Protein AF-A0A2V2YTT6-F1 (afdb_monomer)

Foldseek 3Di:
DPPDDDQDPVLVVLLVVCVVVLVCVLDPLCPQQQQCVVVLVVVCVVVVVVVVVVVVVLCVVPVPDDPLGVLCVPVNDVVSVVVVVVVVVVVVVVVVVSLQSVLVVCCVPPNVPDDSVVSSVVVVVVVVVQPVVPPVSVSVVSSVVSVVVVVVVVVVVVVVVVVVPDDVVSNDSPDPPPPVVSVVSNPCVPPPPDDDDPPPPPPPVPD

Radius of gyration: 21.47 Å; Cα contacts (8 Å, |Δi|>4): 86; chains: 1; bounding box: 51×42×64 Å

Sequence (207 aa):
MQPKQMIHTKQLLSLMILFEFGTAIVVHIGLKSNHATWLSILIAIPGALLLYALYNYLFRQYPELIISAYMRRILGPYLAFPLSLFILAYFIYNAARNLREAGDLLIASAYDETPLFVINATMAIVMIYVLSNGVEVLFRLAQVYIFIILCLGIIGLLAVFFSEEMKFENLLPVNRGNWGAVLNTVYPSILLSRPGKYSHLRRSCLY

Solvent-accessible surface area (backbone atoms only — not comparable to full-atom values): 12201 Å² total; per-residue (Å²): 132,82,77,83,81,82,80,50,70,68,28,54,51,29,35,55,52,47,58,58,49,58,54,55,71,73,50,69,81,44,80,82,38,91,46,46,40,69,59,35,54,61,69,43,4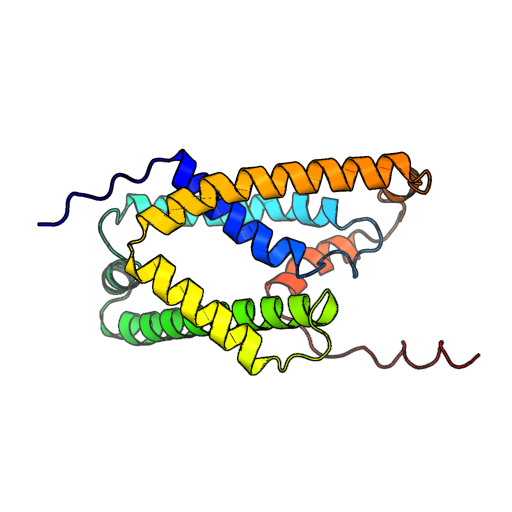4,65,59,53,52,53,52,49,52,52,53,52,51,52,41,72,76,42,76,89,50,55,74,60,54,47,40,30,70,74,59,33,68,82,56,22,51,63,50,39,52,49,52,51,52,51,51,52,51,50,52,54,49,53,47,49,56,52,32,55,51,44,33,78,72,80,36,77,88,60,61,61,66,58,53,38,50,52,52,49,52,53,50,51,52,48,53,73,72,31,70,64,50,54,33,55,47,24,52,52,49,46,54,52,51,52,51,52,52,51,52,52,51,49,52,49,64,73,61,73,75,67,58,68,71,60,71,43,66,83,61,94,80,52,69,67,56,44,58,61,48,58,51,41,77,78,75,49,87,75,83,84,86,78,81,75,73,78,72,74,84,80,118

Structure (mmCIF, N/CA/C/O backbone):
data_AF-A0A2V2YTT6-F1
#
_entry.id   AF-A0A2V2YTT6-F1
#
loop_
_atom_site.group_PDB
_atom_site.id
_atom_site.type_symbol
_atom_site.label_atom_id
_atom_site.label_alt_id
_atom_site.label_comp_id
_atom_site.label_asym_id
_atom_site.label_entity_id
_atom_site.label_seq_id
_atom_site.pdbx_PDB_ins_code
_atom_site.Cartn_x
_atom_site.Cartn_y
_atom_site.Cartn_z
_atom_site.occupancy
_atom_site.B_iso_or_equiv
_atom_site.auth_seq_id
_atom_site.auth_comp_id
_atom_site.auth_asym_id
_atom_site.auth_atom_id
_atom_site.pdbx_PDB_model_num
ATOM 1 N N . MET A 1 1 ? -13.686 -16.404 24.023 1.00 34.91 1 MET A N 1
ATOM 2 C CA . MET A 1 1 ? -12.864 -15.176 23.969 1.00 34.91 1 MET A CA 1
ATOM 3 C C . MET A 1 1 ? -11.646 -15.486 23.125 1.00 34.91 1 MET A C 1
ATOM 5 O O . MET A 1 1 ? -10.887 -16.362 23.515 1.00 34.91 1 MET A O 1
ATOM 9 N N . GLN A 1 2 ? -11.510 -14.880 21.943 1.00 36.72 2 GLN A N 1
ATOM 10 C CA . GLN A 1 2 ? -10.284 -15.053 21.162 1.00 36.72 2 GLN A CA 1
ATOM 11 C C . GLN A 1 2 ? -9.123 -14.356 21.891 1.00 36.72 2 GLN A C 1
ATOM 13 O O . GLN A 1 2 ? -9.345 -13.287 22.467 1.00 36.72 2 GLN A O 1
ATOM 18 N N . PRO A 1 3 ? -7.925 -14.963 21.942 1.00 43.19 3 PRO A N 1
ATOM 19 C CA . PRO A 1 3 ? -6.780 -14.369 22.619 1.00 43.19 3 PRO A CA 1
ATOM 20 C C . PRO A 1 3 ? -6.441 -13.009 21.996 1.00 43.19 3 PRO A C 1
ATOM 22 O O . PRO A 1 3 ? -6.586 -12.807 20.791 1.00 43.19 3 PRO A O 1
ATOM 25 N N . LYS A 1 4 ? -6.004 -12.065 22.838 1.00 49.56 4 LYS A N 1
ATOM 26 C CA . LYS A 1 4 ? -5.519 -10.744 22.422 1.00 49.56 4 LYS A CA 1
ATOM 27 C C . LYS A 1 4 ? -4.393 -10.943 21.404 1.00 49.56 4 LYS A C 1
ATOM 29 O O . LYS A 1 4 ? -3.327 -11.428 21.769 1.00 49.56 4 LYS A O 1
ATOM 34 N N . GLN A 1 5 ? -4.653 -10.605 20.144 1.00 58.19 5 GLN A N 1
ATOM 35 C CA . GLN A 1 5 ? -3.717 -10.805 19.037 1.00 58.19 5 GLN A CA 1
ATOM 36 C C . GLN A 1 5 ? -2.424 -10.027 19.312 1.00 58.19 5 GLN A C 1
ATOM 38 O O . GLN A 1 5 ? -2.430 -8.796 19.392 1.00 58.19 5 GLN A O 1
ATOM 43 N N . MET A 1 6 ? -1.319 -10.744 19.517 1.00 60.53 6 MET A N 1
ATOM 44 C CA . MET A 1 6 ? -0.018 -10.149 19.825 1.00 60.53 6 MET A CA 1
ATOM 45 C C . MET A 1 6 ? 0.729 -9.883 18.520 1.00 60.53 6 MET A C 1
ATOM 47 O O . MET A 1 6 ? 1.448 -10.738 18.013 1.00 60.53 6 MET A O 1
ATOM 51 N N . ILE A 1 7 ? 0.545 -8.690 17.958 1.00 74.25 7 ILE A N 1
ATOM 52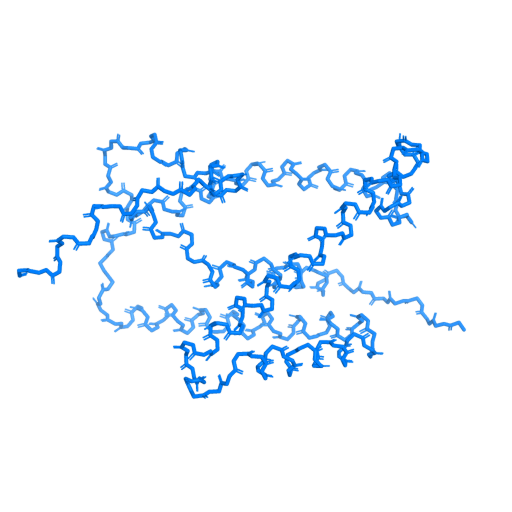 C CA . ILE A 1 7 ? 1.285 -8.255 16.769 1.00 74.25 7 ILE A CA 1
ATOM 53 C C . ILE A 1 7 ? 2.637 -7.703 17.223 1.00 74.25 7 ILE A C 1
ATOM 55 O O . ILE A 1 7 ? 2.703 -6.732 17.978 1.00 74.25 7 ILE A O 1
ATOM 59 N N . HIS A 1 8 ? 3.728 -8.316 16.764 1.00 83.00 8 HIS A N 1
ATOM 60 C CA . HIS A 1 8 ? 5.070 -7.838 17.082 1.00 83.00 8 HIS A CA 1
ATOM 61 C C . HIS A 1 8 ? 5.398 -6.579 16.261 1.00 83.00 8 HIS A C 1
ATOM 63 O O . HIS A 1 8 ? 5.099 -6.514 15.069 1.00 83.00 8 HIS A O 1
ATOM 69 N N . THR A 1 9 ? 6.095 -5.599 16.844 1.00 85.12 9 THR A N 1
ATOM 70 C CA . THR A 1 9 ? 6.435 -4.321 16.179 1.00 85.12 9 THR A CA 1
ATOM 71 C C . THR A 1 9 ? 7.112 -4.513 14.819 1.00 85.12 9 THR A C 1
ATOM 73 O O . THR A 1 9 ? 6.810 -3.809 13.862 1.00 85.12 9 THR A O 1
ATOM 76 N N . LYS A 1 10 ? 7.991 -5.518 14.702 1.00 86.12 10 LYS A N 1
ATOM 77 C CA . LYS A 1 10 ? 8.661 -5.868 13.433 1.00 86.12 10 LYS A CA 1
ATOM 78 C C . LYS A 1 10 ? 7.684 -6.320 12.340 1.00 86.12 10 LYS A C 1
ATOM 80 O O . LYS A 1 10 ? 7.910 -6.015 11.175 1.00 86.12 10 LYS A O 1
ATOM 85 N N . GLN A 1 11 ? 6.617 -7.032 12.700 1.00 88.31 11 GLN A N 1
ATOM 86 C CA . GLN A 1 11 ? 5.606 -7.488 11.743 1.00 88.31 11 GLN A CA 1
ATOM 87 C C . GLN A 1 11 ? 4.758 -6.319 11.249 1.00 88.31 11 GLN A C 1
ATOM 89 O O . GLN A 1 11 ? 4.502 -6.212 10.053 1.00 88.31 11 GLN A O 1
ATOM 94 N N . LEU A 1 12 ? 4.394 -5.408 12.156 1.00 87.44 12 LEU A N 1
ATOM 95 C CA . LEU A 1 12 ? 3.705 -4.172 11.796 1.00 87.44 12 LEU A CA 1
ATOM 96 C C . LEU A 1 12 ? 4.557 -3.319 10.854 1.00 87.44 12 LEU A C 1
ATOM 98 O O . LEU A 1 12 ? 4.081 -2.924 9.795 1.00 87.44 12 LEU A O 1
ATOM 102 N N . LEU A 1 13 ? 5.830 -3.110 11.197 1.00 89.69 13 LEU A N 1
ATOM 103 C CA . LEU A 1 13 ? 6.760 -2.367 10.352 1.00 89.69 13 LEU A CA 1
ATOM 104 C C . LEU A 1 13 ? 6.906 -3.017 8.969 1.00 89.69 13 LEU A C 1
ATOM 106 O O . LEU A 1 13 ? 6.872 -2.319 7.962 1.00 89.69 13 LEU A O 1
ATOM 110 N N . SER A 1 14 ? 7.016 -4.348 8.916 1.00 91.12 14 SER A N 1
ATOM 111 C CA . SER A 1 14 ? 7.131 -5.085 7.651 1.00 91.12 14 SER A CA 1
ATOM 112 C C . SER A 1 14 ? 5.898 -4.887 6.769 1.00 91.12 14 SER A C 1
ATOM 114 O O . SER A 1 14 ? 6.040 -4.644 5.575 1.00 91.12 14 SER A O 1
ATOM 116 N N . LEU A 1 15 ? 4.696 -4.935 7.352 1.00 90.94 15 LEU A N 1
ATOM 117 C CA . LEU A 1 15 ? 3.448 -4.697 6.625 1.00 90.94 15 LEU A CA 1
ATOM 118 C C . LEU A 1 15 ? 3.343 -3.254 6.119 1.00 90.94 15 LEU A C 1
ATOM 120 O O . LEU A 1 15 ? 2.953 -3.050 4.974 1.00 90.94 15 LEU A O 1
ATOM 124 N N . MET A 1 16 ? 3.713 -2.268 6.942 1.00 89.75 16 MET A N 1
ATOM 125 C CA . MET A 1 16 ? 3.704 -0.854 6.544 1.00 89.75 16 MET A CA 1
ATOM 126 C C . MET A 1 16 ? 4.661 -0.602 5.378 1.00 89.75 16 MET A C 1
ATOM 128 O O . MET A 1 16 ? 4.269 0.001 4.386 1.00 89.75 16 MET A O 1
ATOM 132 N N . ILE A 1 17 ? 5.888 -1.123 5.458 1.00 88.62 17 ILE A N 1
ATOM 133 C CA . ILE A 1 17 ? 6.868 -1.013 4.373 1.00 88.62 17 ILE A CA 1
ATOM 134 C C . ILE A 1 17 ? 6.330 -1.687 3.105 1.00 88.62 17 ILE A C 1
ATOM 136 O O . ILE A 1 17 ? 6.338 -1.085 2.036 1.00 88.62 17 ILE A O 1
ATOM 140 N N . LEU A 1 18 ? 5.818 -2.914 3.218 1.00 89.25 18 LEU A N 1
ATOM 141 C CA . LEU A 1 18 ? 5.297 -3.666 2.078 1.00 89.25 18 LEU A CA 1
ATOM 142 C C . LEU A 1 18 ? 4.128 -2.950 1.385 1.00 89.25 18 LEU A C 1
ATOM 144 O O . LEU A 1 18 ? 4.043 -2.962 0.158 1.00 89.25 18 LEU A O 1
ATOM 148 N N . PHE A 1 19 ? 3.256 -2.305 2.162 1.00 87.00 19 PHE A N 1
ATOM 149 C CA . PHE A 1 19 ? 2.151 -1.506 1.641 1.00 87.00 19 PHE A CA 1
ATOM 150 C C . PHE A 1 19 ? 2.645 -0.321 0.796 1.00 87.00 19 PHE A C 1
ATOM 152 O O . PHE A 1 19 ? 2.165 -0.138 -0.320 1.00 87.00 19 PHE A O 1
ATOM 159 N N . GLU A 1 20 ? 3.643 0.425 1.278 1.00 84.75 20 GLU A N 1
ATOM 160 C CA . GLU A 1 20 ? 4.233 1.562 0.550 1.00 84.75 20 GLU A CA 1
ATOM 161 C C . GLU A 1 20 ? 4.945 1.117 -0.741 1.00 84.75 20 GLU A C 1
ATOM 163 O O . GLU A 1 20 ? 4.788 1.726 -1.804 1.00 84.75 20 GLU A O 1
ATOM 168 N N . PHE A 1 21 ? 5.695 0.010 -0.682 1.00 82.06 21 PHE A N 1
ATOM 169 C CA . PHE A 1 21 ? 6.375 -0.542 -1.858 1.00 82.06 21 PHE A CA 1
ATOM 170 C C . PHE A 1 21 ? 5.399 -1.055 -2.924 1.00 82.06 21 PHE A C 1
ATOM 172 O O . PHE A 1 21 ? 5.698 -0.946 -4.114 1.00 82.06 21 PHE A O 1
ATOM 179 N N . GLY A 1 22 ? 4.230 -1.569 -2.521 1.00 73.94 22 GLY A N 1
ATOM 180 C CA . GLY A 1 22 ? 3.236 -2.142 -3.430 1.00 73.94 22 GLY A CA 1
ATOM 181 C C . GLY A 1 22 ? 2.821 -1.187 -4.550 1.00 73.94 22 GLY A C 1
ATOM 182 O O . GLY A 1 22 ? 2.816 -1.573 -5.714 1.00 73.94 22 GLY A O 1
ATOM 183 N N . THR A 1 23 ? 2.546 0.078 -4.234 1.00 68.44 23 THR A N 1
ATOM 184 C CA . THR A 1 23 ? 2.186 1.083 -5.250 1.00 68.44 23 THR A CA 1
ATOM 185 C C . THR A 1 23 ? 3.398 1.745 -5.900 1.00 68.44 23 THR A C 1
ATOM 187 O O . THR A 1 23 ? 3.325 2.140 -7.063 1.00 68.44 23 THR A O 1
ATOM 190 N N . ALA A 1 24 ? 4.521 1.854 -5.180 1.00 72.81 24 ALA A N 1
ATOM 191 C CA . ALA A 1 24 ? 5.733 2.502 -5.684 1.00 72.81 24 ALA A CA 1
ATOM 192 C C . ALA A 1 24 ? 6.400 1.721 -6.828 1.00 72.81 24 ALA A C 1
ATOM 194 O O . ALA A 1 24 ? 6.971 2.329 -7.731 1.00 72.81 24 ALA A O 1
ATOM 195 N N . ILE A 1 25 ? 6.322 0.385 -6.800 1.00 68.25 25 ILE A N 1
ATOM 196 C CA . ILE A 1 25 ? 6.873 -0.479 -7.856 1.00 68.25 25 ILE A CA 1
ATOM 197 C C . ILE A 1 25 ? 5.988 -0.439 -9.109 1.00 68.25 25 ILE A C 1
ATOM 199 O O . ILE A 1 25 ? 6.494 -0.394 -10.229 1.00 68.25 25 ILE A O 1
ATOM 203 N N . VAL A 1 26 ? 4.664 -0.444 -8.928 1.00 64.06 26 VAL A N 1
ATOM 204 C CA . VAL A 1 26 ? 3.701 -0.495 -10.039 1.00 64.06 26 VAL A CA 1
ATOM 205 C C . VAL A 1 26 ? 3.646 0.846 -10.775 1.00 64.06 26 VAL A C 1
ATOM 207 O O . VAL A 1 26 ? 3.707 0.894 -12.005 1.00 64.06 26 VAL A O 1
ATOM 210 N N . VAL A 1 27 ? 3.583 1.958 -10.039 1.00 60.25 27 VAL A N 1
ATOM 211 C CA . VAL A 1 27 ? 3.464 3.299 -10.619 1.00 60.25 27 VAL A CA 1
ATOM 212 C C . VAL A 1 27 ? 4.830 3.976 -10.656 1.00 60.25 27 VAL A C 1
ATOM 214 O O . VAL A 1 27 ? 5.316 4.511 -9.662 1.00 60.25 27 VAL A O 1
ATOM 217 N N . HIS A 1 28 ? 5.430 4.019 -11.846 1.00 58.22 28 HIS A N 1
ATOM 218 C CA . HIS A 1 28 ? 6.708 4.687 -12.083 1.00 58.22 28 HIS A CA 1
ATOM 219 C C . HIS A 1 28 ? 6.557 6.218 -12.005 1.00 58.22 28 HIS A C 1
ATOM 221 O O . HIS A 1 28 ? 6.444 6.917 -13.014 1.00 58.22 28 HIS A O 1
ATOM 227 N N . ILE A 1 29 ? 6.605 6.761 -10.788 1.00 53.66 29 ILE A N 1
ATOM 228 C CA . ILE A 1 29 ? 6.614 8.207 -10.494 1.00 53.66 29 ILE A CA 1
ATOM 229 C C . ILE A 1 29 ? 7.791 8.963 -11.147 1.00 53.66 29 ILE A C 1
ATOM 231 O O . ILE A 1 29 ? 7.751 10.188 -11.252 1.00 53.66 29 ILE A O 1
ATOM 235 N N . GLY A 1 30 ? 8.813 8.251 -11.637 1.00 50.69 30 GLY A N 1
ATOM 236 C CA . GLY A 1 30 ? 10.027 8.833 -12.214 1.00 50.69 30 GLY A CA 1
ATOM 237 C C . GLY A 1 30 ? 9.988 9.200 -13.699 1.00 50.69 30 GLY A C 1
ATOM 238 O O . GLY A 1 30 ? 10.863 9.934 -14.147 1.00 50.69 30 GLY A O 1
ATOM 239 N N . LEU A 1 31 ? 8.976 8.780 -14.469 1.00 50.94 31 LEU A N 1
ATOM 240 C CA . LEU A 1 31 ? 8.955 9.023 -15.924 1.00 50.94 31 LEU A CA 1
ATOM 241 C C . LEU A 1 31 ? 8.867 10.514 -16.308 1.00 50.94 31 LEU A C 1
ATOM 243 O O . LEU A 1 31 ? 9.186 10.883 -17.434 1.00 50.94 31 LEU A O 1
ATOM 247 N N . LYS A 1 32 ? 8.429 11.388 -15.390 1.00 52.94 32 LYS A N 1
ATOM 248 C CA . LYS A 1 32 ? 8.301 12.835 -15.646 1.00 52.94 32 LYS A CA 1
ATOM 249 C C . LYS A 1 32 ? 9.547 13.651 -15.289 1.00 52.94 32 LYS A C 1
ATOM 251 O O . LYS A 1 32 ? 9.705 14.750 -15.812 1.00 52.94 32 LYS A O 1
ATOM 256 N N . SER A 1 33 ? 10.417 13.150 -14.412 1.00 52.12 33 SER A N 1
ATOM 257 C CA . SER A 1 33 ? 11.602 13.866 -13.925 1.00 52.12 33 SER A CA 1
ATOM 258 C C . SER A 1 33 ? 12.845 13.089 -14.342 1.00 52.12 33 SER A C 1
ATOM 260 O O . SER A 1 33 ? 13.367 12.265 -13.594 1.00 52.12 33 SER A O 1
ATOM 262 N N . ASN A 1 34 ? 13.271 13.371 -15.577 1.00 60.19 34 ASN A N 1
ATOM 263 C CA . ASN A 1 34 ? 14.253 12.632 -16.377 1.00 60.19 34 ASN A CA 1
ATOM 264 C C . ASN A 1 34 ? 15.486 12.129 -15.581 1.00 60.19 34 ASN A C 1
ATOM 266 O O . ASN A 1 34 ? 15.947 11.032 -15.849 1.00 60.19 34 ASN A O 1
ATOM 270 N N . HIS A 1 35 ? 15.975 12.860 -14.560 1.00 60.34 35 HIS A N 1
ATOM 271 C CA . HIS A 1 35 ? 17.099 12.416 -13.701 1.00 60.34 35 HIS A CA 1
ATOM 272 C C . HIS A 1 35 ? 17.038 12.864 -12.217 1.00 60.34 35 HIS A C 1
ATOM 274 O O . HIS A 1 35 ? 17.910 12.509 -11.428 1.00 60.34 35 HIS A O 1
ATOM 280 N N . ALA A 1 36 ? 16.028 13.637 -11.786 1.00 64.56 36 ALA A N 1
ATOM 281 C CA . ALA A 1 36 ? 15.980 14.256 -10.443 1.00 64.56 36 ALA A CA 1
ATOM 282 C C . ALA A 1 36 ? 14.853 13.709 -9.540 1.00 64.56 36 ALA A C 1
ATOM 284 O O . ALA A 1 36 ? 14.435 14.346 -8.566 1.00 64.56 36 ALA A O 1
ATOM 285 N N . THR A 1 37 ? 14.324 12.528 -9.866 1.00 69.38 37 THR A N 1
ATOM 286 C CA . THR 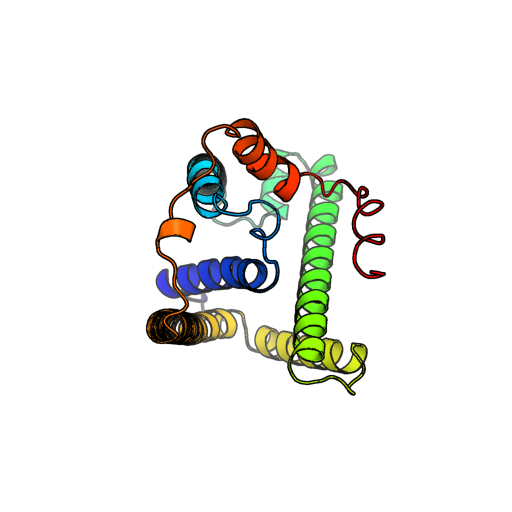A 1 37 ? 13.212 11.910 -9.124 1.00 69.38 37 THR A CA 1
ATOM 287 C C . THR A 1 37 ? 13.599 11.582 -7.680 1.00 69.38 37 THR A C 1
ATOM 289 O O . THR A 1 37 ? 12.853 11.908 -6.760 1.00 69.38 37 THR A O 1
ATOM 292 N N . TRP A 1 38 ? 14.792 11.023 -7.452 1.00 75.06 38 TRP A N 1
ATOM 293 C CA . TRP A 1 38 ? 15.261 10.668 -6.107 1.00 75.06 38 TRP A CA 1
ATOM 294 C C . TRP A 1 38 ? 15.380 11.893 -5.185 1.00 75.06 38 TRP A C 1
ATOM 296 O O . TRP A 1 38 ? 15.010 11.826 -4.016 1.00 75.06 38 TRP A O 1
ATOM 306 N N . LEU A 1 39 ? 15.797 13.045 -5.725 1.00 73.31 39 LEU A N 1
ATOM 307 C CA . LEU A 1 39 ? 15.872 14.296 -4.969 1.00 73.31 39 LEU A CA 1
ATOM 308 C C . LEU A 1 39 ? 14.479 14.810 -4.584 1.00 73.31 39 LEU A C 1
ATOM 310 O O . LEU A 1 39 ? 14.284 15.308 -3.480 1.00 73.31 39 LEU A O 1
ATOM 314 N N . SER A 1 40 ? 13.495 14.637 -5.471 1.00 74.31 40 SER A N 1
ATOM 315 C CA . SER A 1 40 ? 12.097 14.990 -5.190 1.00 74.31 40 SER A CA 1
ATOM 316 C C . SER A 1 40 ? 11.538 14.163 -4.025 1.00 74.31 40 SER A C 1
ATOM 318 O O . SER A 1 40 ? 10.847 14.705 -3.166 1.00 74.31 40 SER A O 1
ATOM 320 N N . ILE A 1 41 ? 11.891 12.872 -3.955 1.00 77.88 41 ILE A N 1
ATOM 321 C CA . ILE A 1 41 ? 11.517 11.984 -2.843 1.00 77.88 41 ILE A CA 1
ATOM 322 C C . ILE A 1 41 ? 12.167 12.458 -1.538 1.00 77.88 41 ILE A C 1
ATOM 324 O O . ILE A 1 41 ? 11.476 12.577 -0.529 1.00 77.88 41 ILE A O 1
ATOM 328 N N . LEU A 1 42 ? 13.461 12.803 -1.554 1.00 82.44 42 LEU A N 1
ATOM 329 C CA . LEU A 1 42 ? 14.151 13.327 -0.368 1.00 82.44 42 LEU A CA 1
ATOM 330 C C . LEU A 1 42 ? 13.523 14.631 0.146 1.00 82.44 42 LEU A C 1
ATOM 332 O O . LEU A 1 42 ? 13.354 14.800 1.352 1.00 82.44 42 LEU A O 1
ATOM 336 N N . ILE A 1 43 ? 13.122 15.530 -0.757 1.00 80.75 43 ILE A N 1
ATOM 337 C CA . ILE A 1 43 ? 12.445 16.790 -0.406 1.00 80.75 43 ILE A CA 1
ATOM 338 C C . ILE A 1 43 ? 11.039 16.543 0.169 1.00 80.75 43 ILE A C 1
ATOM 340 O O . ILE A 1 43 ? 10.548 17.363 0.942 1.00 80.75 43 ILE A O 1
ATOM 344 N N . ALA A 1 44 ? 10.391 15.420 -0.154 1.00 81.50 44 ALA A N 1
ATOM 345 C CA . ALA A 1 44 ? 9.089 15.056 0.404 1.00 81.50 44 ALA A CA 1
ATOM 346 C C . ALA A 1 44 ? 9.171 14.479 1.836 1.00 81.50 44 ALA A C 1
ATOM 348 O O . ALA A 1 44 ? 8.169 14.498 2.557 1.00 81.50 44 ALA A O 1
ATOM 349 N N . ILE A 1 45 ? 10.350 14.018 2.286 1.00 87.56 45 ILE A N 1
ATOM 350 C CA . ILE A 1 45 ? 10.546 13.391 3.610 1.00 87.56 45 ILE A CA 1
ATOM 351 C C . ILE A 1 45 ? 10.085 14.283 4.776 1.00 87.56 45 ILE A C 1
ATOM 353 O O . ILE A 1 45 ? 9.366 13.775 5.638 1.00 87.56 45 ILE A O 1
ATOM 357 N N . PRO A 1 46 ? 10.417 15.589 4.846 1.00 89.38 46 PRO A N 1
ATOM 358 C CA . PRO A 1 46 ? 9.942 16.453 5.927 1.00 89.38 46 PRO A CA 1
ATOM 359 C C . PRO A 1 46 ? 8.413 16.512 6.022 1.00 89.38 46 PRO A C 1
ATOM 361 O O . PRO A 1 46 ? 7.864 16.496 7.122 1.00 89.38 46 PRO A O 1
ATOM 364 N N . GLY A 1 47 ? 7.718 16.526 4.878 1.00 86.12 47 GLY A N 1
ATOM 365 C CA . GLY A 1 47 ? 6.255 16.491 4.833 1.00 86.12 47 GLY A CA 1
ATOM 366 C C . GLY A 1 47 ? 5.693 15.166 5.352 1.00 86.12 47 GLY A C 1
ATOM 367 O O . GLY A 1 47 ? 4.761 15.163 6.156 1.00 86.12 47 GLY A O 1
ATOM 368 N N . ALA A 1 48 ? 6.305 14.043 4.964 1.00 85.44 48 ALA A N 1
ATOM 369 C CA . ALA A 1 48 ? 5.932 12.720 5.461 1.00 85.44 48 ALA A CA 1
ATOM 370 C C . ALA A 1 48 ? 6.171 12.577 6.977 1.00 85.44 48 ALA A C 1
ATOM 372 O O . ALA A 1 48 ? 5.309 12.065 7.690 1.00 85.44 48 ALA A O 1
ATOM 373 N N . LEU A 1 49 ? 7.297 13.088 7.490 1.00 89.50 49 LEU A N 1
ATOM 374 C CA . LEU A 1 49 ? 7.614 13.096 8.923 1.00 89.50 49 LEU A CA 1
ATOM 375 C C . LEU A 1 49 ? 6.626 13.945 9.730 1.00 89.50 49 LEU A C 1
ATOM 377 O O . LEU A 1 49 ? 6.198 13.524 10.805 1.00 89.50 49 LEU A O 1
ATOM 381 N N . LEU A 1 50 ? 6.233 15.111 9.208 1.00 91.31 50 LEU A N 1
ATOM 382 C CA . LEU A 1 50 ? 5.221 15.961 9.834 1.00 91.31 50 LEU A CA 1
ATOM 383 C C . LEU A 1 50 ? 3.872 15.236 9.929 1.00 91.31 50 LEU A C 1
ATOM 385 O O . LEU A 1 50 ? 3.243 15.226 10.988 1.00 91.31 50 LEU A O 1
ATOM 389 N N . LEU A 1 51 ? 3.448 14.590 8.839 1.00 87.06 51 LEU A N 1
ATOM 390 C CA . LEU A 1 51 ? 2.207 13.822 8.800 1.00 87.06 51 LEU A CA 1
ATOM 391 C C . LEU A 1 51 ? 2.253 12.645 9.787 1.00 87.06 51 LEU A C 1
ATOM 393 O O . LEU A 1 51 ? 1.316 12.440 10.558 1.00 87.06 51 LEU A O 1
ATOM 397 N N . TYR A 1 52 ? 3.364 11.906 9.814 1.00 87.94 52 TYR A N 1
ATOM 398 C CA . TYR A 1 52 ? 3.584 10.806 10.751 1.00 87.94 52 TYR A CA 1
ATOM 399 C C . TYR A 1 52 ? 3.522 11.271 12.212 1.00 87.94 52 TYR A C 1
ATOM 401 O O . TYR A 1 52 ? 2.872 10.629 13.038 1.00 87.94 52 TYR A O 1
ATOM 409 N N . ALA A 1 53 ? 4.140 12.410 12.537 1.00 90.12 53 ALA A N 1
ATOM 410 C CA . ALA A 1 53 ? 4.088 12.983 13.878 1.00 90.12 53 ALA A CA 1
ATOM 411 C C . ALA A 1 53 ? 2.649 13.321 14.302 1.00 90.12 53 ALA A C 1
ATOM 413 O O . ALA A 1 53 ? 2.263 13.027 15.435 1.00 90.12 53 ALA A O 1
ATOM 414 N N . LEU A 1 54 ? 1.840 13.869 13.388 1.00 89.12 54 LEU A N 1
ATOM 415 C CA . LEU A 1 54 ? 0.426 14.155 13.634 1.00 89.12 54 LEU A CA 1
ATOM 416 C C . LEU A 1 54 ? -0.381 12.874 13.894 1.00 89.12 54 LEU A C 1
ATOM 418 O O . LEU A 1 54 ? -1.133 12.813 14.868 1.00 89.12 54 LEU A O 1
ATOM 422 N N . TYR A 1 55 ? -0.198 11.839 13.070 1.00 85.25 55 TYR A N 1
ATOM 423 C CA . TYR A 1 55 ? -0.859 10.545 13.271 1.00 85.25 55 TYR A CA 1
ATOM 424 C C . TYR A 1 55 ? -0.469 9.901 14.603 1.00 85.25 55 TYR A C 1
ATOM 426 O O . TYR A 1 55 ? -1.335 9.425 15.337 1.00 85.25 55 TYR A O 1
ATOM 434 N N . ASN A 1 56 ? 0.818 9.932 14.954 1.00 87.62 56 ASN A N 1
ATOM 435 C CA . ASN A 1 56 ? 1.304 9.393 16.220 1.00 87.62 56 ASN A CA 1
ATOM 436 C C . ASN A 1 56 ? 0.749 10.174 17.424 1.00 87.62 56 ASN A C 1
ATOM 438 O O . ASN A 1 56 ? 0.366 9.580 18.431 1.00 87.62 56 ASN A O 1
ATOM 442 N N . TYR A 1 57 ? 0.651 11.502 17.322 1.00 88.56 57 TYR A N 1
ATOM 443 C CA . TYR A 1 57 ? 0.017 12.326 18.350 1.00 88.56 57 TYR A CA 1
ATOM 444 C C . TYR A 1 57 ? -1.449 11.925 18.564 1.00 88.56 57 TYR A C 1
ATOM 446 O O . TYR A 1 57 ? -1.856 11.683 19.700 1.00 88.56 57 TYR A O 1
ATOM 454 N N . LEU A 1 58 ? -2.220 11.772 17.482 1.00 84.38 58 LEU A N 1
ATOM 455 C CA . LEU A 1 58 ? -3.619 11.343 17.549 1.00 84.38 58 LEU A CA 1
ATOM 456 C C . LEU A 1 58 ? -3.771 9.941 18.153 1.00 84.38 58 LEU A C 1
ATOM 458 O O . LEU A 1 58 ? -4.637 9.727 19.001 1.00 84.38 58 LEU A O 1
ATOM 462 N N . PHE A 1 59 ? -2.901 9.006 17.765 1.00 83.38 59 PHE A N 1
ATOM 463 C CA . PHE A 1 59 ? -2.908 7.642 18.287 1.00 83.38 59 PHE A CA 1
ATOM 464 C C . PHE A 1 59 ? -2.650 7.598 19.800 1.00 83.38 59 PHE A C 1
ATOM 466 O O . PHE A 1 59 ? -3.328 6.872 20.521 1.00 83.38 59 PHE A O 1
ATOM 473 N N . ARG A 1 60 ? -1.724 8.419 20.314 1.00 85.75 60 ARG A N 1
ATOM 474 C CA . ARG A 1 60 ? -1.448 8.495 21.761 1.00 85.75 60 ARG A CA 1
ATOM 475 C C . ARG A 1 60 ? -2.603 9.097 22.564 1.00 85.75 60 ARG A C 1
ATOM 477 O O . ARG A 1 60 ? -2.752 8.748 23.730 1.00 85.75 60 ARG A O 1
ATOM 484 N N . GLN A 1 61 ? -3.404 9.977 21.962 1.00 85.38 61 GLN A N 1
ATOM 485 C CA . GLN A 1 61 ? -4.586 10.564 22.606 1.00 85.38 61 GLN A CA 1
ATOM 486 C C . GLN A 1 61 ? -5.777 9.595 22.645 1.00 85.38 61 GLN A C 1
ATOM 488 O O . GLN A 1 61 ? -6.556 9.608 23.598 1.00 85.38 61 GLN A O 1
ATOM 493 N N . TYR A 1 62 ? -5.917 8.735 21.630 1.00 84.81 62 TYR A N 1
ATOM 494 C CA . TYR A 1 62 ? -7.044 7.807 21.494 1.00 84.81 62 TYR A CA 1
ATOM 495 C C . TYR A 1 62 ? -6.590 6.366 21.186 1.00 84.81 62 TYR A C 1
ATOM 497 O O . TYR A 1 62 ? -6.950 5.825 20.141 1.00 84.81 62 TYR A O 1
ATOM 505 N N . PRO A 1 63 ? -5.838 5.711 22.091 1.00 76.88 63 PRO A N 1
ATOM 506 C CA . PRO A 1 63 ? -5.161 4.442 21.801 1.00 76.88 63 PRO A CA 1
ATOM 507 C C . PRO A 1 63 ? -6.104 3.251 21.579 1.00 76.88 63 PRO A C 1
ATOM 509 O O . PRO A 1 63 ? -5.729 2.290 20.914 1.00 76.88 63 PRO A O 1
ATOM 512 N N . GLU A 1 64 ? -7.323 3.297 22.123 1.00 80.56 64 GLU A N 1
ATOM 513 C CA . GLU A 1 64 ? -8.290 2.188 22.048 1.00 80.56 64 GLU A CA 1
ATOM 514 C C . GLU A 1 64 ? -9.439 2.434 21.059 1.00 80.56 64 GLU A C 1
ATOM 516 O O . GLU A 1 64 ? -10.324 1.593 20.904 1.00 80.56 64 GLU A O 1
ATOM 521 N N . LEU A 1 65 ? -9.458 3.589 20.386 1.00 82.12 65 LEU A N 1
ATOM 522 C CA . LEU A 1 65 ? -10.553 3.963 19.495 1.00 82.12 65 LEU A CA 1
ATOM 523 C C . LEU A 1 65 ? -10.154 3.780 18.032 1.00 82.12 65 LEU A C 1
ATOM 525 O O . LEU A 1 65 ? -9.114 4.252 17.581 1.00 82.12 65 LEU A O 1
ATOM 529 N N . ILE A 1 66 ? -11.043 3.154 17.264 1.00 83.62 66 ILE A N 1
ATOM 530 C CA . ILE A 1 66 ? -10.945 3.117 15.801 1.00 83.62 66 ILE A CA 1
ATOM 531 C C . ILE A 1 66 ? -11.135 4.517 15.199 1.00 83.62 66 ILE A C 1
ATOM 533 O O . ILE A 1 66 ? -11.718 5.401 15.832 1.00 83.62 66 ILE A O 1
ATOM 537 N N . ILE A 1 67 ? -10.708 4.694 13.944 1.00 81.00 67 ILE A N 1
ATOM 538 C CA . ILE A 1 67 ? -10.744 5.982 13.228 1.00 81.00 67 ILE A CA 1
ATOM 539 C C . ILE A 1 67 ? -12.117 6.653 13.294 1.00 81.00 67 ILE A C 1
ATOM 541 O O . ILE A 1 67 ? -12.240 7.790 13.744 1.00 81.00 67 ILE A O 1
ATOM 545 N N . SER A 1 68 ? -13.172 5.917 12.954 1.00 82.81 68 SER A N 1
ATOM 546 C CA . SER A 1 68 ? -14.545 6.426 13.016 1.00 82.81 68 SER A CA 1
ATOM 547 C C . SER A 1 68 ? -14.986 6.806 14.436 1.00 82.81 68 SER A C 1
ATOM 549 O O . SER A 1 68 ? -15.744 7.760 14.622 1.00 82.81 68 SER A O 1
ATOM 551 N N . ALA A 1 69 ? -14.494 6.101 15.457 1.00 84.25 69 ALA A N 1
ATOM 552 C CA . ALA A 1 69 ? -14.874 6.318 16.847 1.00 84.25 69 ALA A CA 1
ATOM 553 C C . ALA A 1 69 ? -14.205 7.561 17.446 1.00 84.25 69 ALA A C 1
ATOM 555 O O . ALA A 1 69 ? -14.896 8.372 18.070 1.00 84.25 69 ALA A O 1
ATOM 556 N N . TYR A 1 70 ? -12.901 7.774 17.228 1.00 86.94 70 TYR A N 1
ATOM 557 C CA . TYR A 1 70 ? -12.276 9.016 17.694 1.00 86.94 70 TYR A CA 1
ATOM 558 C C . TYR A 1 70 ? -12.747 10.222 16.871 1.00 86.94 70 TYR A C 1
ATOM 560 O O . TYR A 1 70 ? -12.938 11.296 17.435 1.00 86.94 70 TYR A O 1
ATOM 568 N N . MET A 1 71 ? -13.047 10.061 15.576 1.00 84.56 71 MET A N 1
ATOM 569 C CA . MET A 1 71 ? -13.640 11.139 14.773 1.00 84.56 71 MET A CA 1
ATOM 570 C C . MET A 1 71 ? -14.998 11.573 15.315 1.00 84.56 71 MET A C 1
ATOM 572 O O . MET A 1 71 ? -15.265 12.770 15.414 1.00 84.56 71 MET A O 1
ATOM 576 N N . ARG A 1 72 ? -15.827 10.619 15.754 1.00 87.25 72 ARG A N 1
ATOM 577 C CA . ARG A 1 72 ? -17.091 10.913 16.441 1.00 87.25 72 ARG A CA 1
ATOM 578 C C . ARG A 1 72 ? -16.895 11.658 17.756 1.00 87.25 72 ARG A C 1
ATOM 580 O O . ARG A 1 72 ? -17.732 12.488 18.099 1.00 87.25 72 ARG A O 1
ATOM 587 N N . ARG A 1 73 ? -15.793 11.399 18.463 1.00 85.81 73 ARG A N 1
ATOM 588 C CA . ARG A 1 73 ? -15.441 12.085 19.713 1.00 85.81 73 ARG A CA 1
ATOM 589 C C . ARG A 1 73 ? -14.933 13.513 19.493 1.00 85.81 73 ARG A C 1
ATOM 591 O O . ARG A 1 73 ? -15.235 14.371 20.310 1.00 85.81 73 ARG A O 1
ATOM 598 N N . ILE A 1 74 ? -14.195 13.762 18.411 1.00 87.25 74 ILE A N 1
ATOM 599 C CA . ILE A 1 74 ? -13.613 15.079 18.102 1.00 87.25 74 ILE A CA 1
ATOM 600 C C . ILE A 1 74 ? -14.629 16.001 17.408 1.00 87.25 74 ILE A C 1
ATOM 602 O O . ILE A 1 74 ? -14.743 17.166 17.767 1.00 87.25 74 ILE A O 1
ATOM 606 N N . LEU A 1 75 ? -15.366 15.490 16.416 1.00 86.19 75 LEU A N 1
ATOM 607 C CA . LEU A 1 75 ? -16.227 16.289 15.526 1.00 86.19 75 LEU A CA 1
ATOM 608 C C . LEU A 1 75 ? -17.719 16.226 15.895 1.00 86.19 75 LEU A C 1
ATOM 610 O O . LEU A 1 75 ? -18.538 16.937 15.313 1.00 86.19 75 LEU A O 1
ATOM 614 N N . GLY A 1 76 ? -18.088 15.358 16.840 1.00 88.56 76 GLY A N 1
ATOM 615 C CA . GLY A 1 76 ? -19.477 15.089 17.199 1.00 88.56 76 GLY A CA 1
ATOM 616 C C . GLY A 1 76 ? -20.204 14.170 16.202 1.00 88.56 76 GLY A C 1
ATOM 617 O O . GLY A 1 76 ? -19.710 13.885 15.109 1.00 88.56 76 GLY A O 1
ATOM 618 N N . PRO A 1 77 ? -21.401 13.668 16.557 1.00 85.69 77 PRO A N 1
ATOM 619 C CA . PRO A 1 77 ? -22.108 12.646 15.781 1.00 85.69 77 PRO A CA 1
ATOM 620 C C . PRO A 1 77 ? -22.577 13.124 14.400 1.00 85.69 77 PRO A C 1
ATOM 622 O O . PRO A 1 77 ? -22.558 12.337 13.456 1.00 85.69 77 PRO A O 1
ATOM 625 N N . TYR A 1 78 ? -22.960 14.397 14.273 1.00 89.69 78 TYR A N 1
ATOM 626 C CA . TYR A 1 78 ? -23.536 14.946 13.042 1.00 89.69 78 TYR A CA 1
ATOM 627 C C . TYR A 1 78 ? -22.510 15.089 11.914 1.00 89.69 78 TYR A C 1
ATOM 629 O O . TYR A 1 78 ? -22.809 14.754 10.773 1.00 89.69 78 TYR A O 1
ATOM 637 N N . LEU A 1 79 ? -21.291 15.537 12.232 1.00 89.94 79 LEU A N 1
ATOM 638 C CA . LEU A 1 79 ? -20.211 15.675 11.250 1.00 89.94 79 LEU A CA 1
ATOM 639 C C . LEU A 1 79 ? -19.421 14.375 11.069 1.00 89.94 79 LEU A C 1
ATOM 641 O O . LEU A 1 79 ? -18.958 14.079 9.969 1.00 89.94 79 LEU A O 1
ATOM 645 N N . ALA A 1 80 ? -19.286 13.562 12.118 1.00 88.69 80 ALA A N 1
ATOM 646 C CA . ALA A 1 80 ? -18.506 12.335 12.026 1.00 88.69 80 ALA A CA 1
ATOM 647 C C . ALA A 1 80 ? -19.176 11.241 11.194 1.00 88.69 80 ALA A C 1
ATOM 649 O O . ALA A 1 80 ? -18.461 10.437 10.600 1.00 88.69 80 ALA A O 1
ATOM 650 N N . PHE A 1 81 ? -20.510 11.189 11.130 1.00 88.88 81 PHE A N 1
ATOM 651 C CA . PHE A 1 81 ? -21.213 10.192 10.320 1.00 88.88 81 PHE A CA 1
ATOM 652 C C . PHE A 1 81 ? -20.909 10.315 8.813 1.00 88.88 81 PHE A C 1
ATOM 654 O O . PHE A 1 81 ? -20.354 9.360 8.260 1.00 88.88 81 PHE A O 1
ATOM 661 N N . PRO A 1 82 ? -21.176 11.458 8.141 1.00 92.69 82 PRO A N 1
ATOM 662 C CA . PRO A 1 82 ? -20.879 11.594 6.715 1.00 92.69 82 PRO A CA 1
ATOM 663 C C . PRO A 1 82 ? -19.380 11.464 6.430 1.00 92.69 82 PRO A C 1
ATOM 665 O O . PRO A 1 82 ? -18.993 10.867 5.428 1.00 92.69 82 PRO A O 1
ATOM 668 N N . LEU A 1 83 ? -18.522 11.948 7.332 1.00 91.31 83 LEU A N 1
ATOM 669 C CA . LEU A 1 83 ? -17.076 11.871 7.149 1.00 91.31 83 LEU A CA 1
ATOM 670 C C . LEU A 1 83 ? -16.536 10.439 7.305 1.00 91.31 83 LEU A C 1
ATOM 672 O O . LEU A 1 83 ? -15.673 10.022 6.537 1.00 91.31 83 LEU A O 1
ATOM 676 N N . SER A 1 84 ? -17.076 9.651 8.241 1.00 90.12 84 SER A N 1
ATOM 677 C CA . SER A 1 84 ? -16.729 8.228 8.375 1.00 90.12 84 SER A CA 1
ATOM 678 C C . SER A 1 84 ? -17.175 7.428 7.153 1.00 90.12 84 SER A C 1
ATOM 680 O O . SER A 1 84 ? -16.440 6.556 6.693 1.00 90.12 84 SER A O 1
ATOM 682 N N . LEU A 1 85 ? -18.351 7.745 6.598 1.00 91.31 85 LEU A N 1
ATOM 683 C CA . LEU A 1 85 ? -18.836 7.131 5.363 1.00 91.31 85 LEU A CA 1
ATOM 684 C C . LEU A 1 85 ? -17.931 7.480 4.174 1.00 91.31 85 LEU A C 1
ATOM 686 O O . LEU A 1 85 ? -17.580 6.601 3.390 1.00 91.31 85 LEU A O 1
ATOM 690 N N . PHE A 1 86 ? -17.508 8.741 4.071 1.00 92.69 86 PHE A N 1
ATOM 691 C CA . PHE A 1 86 ? -16.573 9.183 3.040 1.00 92.69 86 PHE A CA 1
ATOM 692 C C . PHE A 1 86 ? -15.225 8.459 3.139 1.00 92.69 86 PHE A C 1
ATOM 694 O O . PHE A 1 86 ? -14.708 7.980 2.133 1.00 92.69 86 PHE A O 1
ATOM 701 N N . ILE A 1 87 ? -14.683 8.306 4.350 1.00 90.75 87 ILE A N 1
ATOM 702 C CA . ILE A 1 87 ? -13.445 7.553 4.588 1.00 90.75 87 ILE A CA 1
ATOM 703 C C . ILE A 1 87 ? -13.608 6.082 4.198 1.00 90.75 87 ILE A C 1
ATOM 705 O O . ILE A 1 87 ? -12.729 5.523 3.545 1.00 90.75 87 ILE A O 1
ATOM 709 N N . LEU A 1 88 ? -14.733 5.455 4.546 1.00 92.00 88 LEU A N 1
ATOM 710 C CA . LEU A 1 88 ? -15.013 4.076 4.149 1.00 92.00 88 LEU A CA 1
ATOM 711 C C . LEU A 1 88 ? -15.047 3.933 2.619 1.00 92.00 88 LEU A C 1
ATOM 713 O O . LEU A 1 88 ? -14.384 3.053 2.071 1.00 92.00 88 LEU A O 1
ATOM 717 N N . ALA A 1 89 ? -15.768 4.820 1.928 1.00 94.31 89 ALA A N 1
ATOM 718 C CA . ALA A 1 89 ? -15.828 4.836 0.468 1.00 94.31 89 ALA A CA 1
ATOM 719 C C . ALA A 1 89 ? -14.443 5.064 -0.159 1.00 94.31 89 ALA A C 1
ATOM 721 O O . ALA A 1 89 ? -14.082 4.389 -1.123 1.00 94.31 89 ALA A O 1
ATOM 722 N N . TYR A 1 90 ? -13.639 5.956 0.424 1.00 92.31 90 TYR A N 1
ATOM 723 C CA . TYR A 1 90 ? -12.261 6.203 0.010 1.00 92.31 90 TYR A CA 1
ATOM 724 C C . TYR A 1 90 ? -11.387 4.946 0.129 1.00 92.31 90 TYR A C 1
ATOM 726 O O . TYR A 1 90 ? -10.652 4.621 -0.804 1.00 92.31 90 TYR A O 1
ATOM 734 N N . PHE A 1 91 ? -11.480 4.194 1.230 1.00 91.00 91 PHE A N 1
ATOM 735 C CA . PHE A 1 91 ? -10.732 2.942 1.384 1.00 91.00 91 PHE A CA 1
ATOM 736 C C . PHE A 1 91 ? -11.179 1.864 0.391 1.00 91.00 91 PHE A C 1
ATOM 738 O O . PHE A 1 91 ? -10.327 1.203 -0.201 1.00 91.00 91 PHE A O 1
ATOM 745 N N . ILE A 1 92 ? -12.487 1.719 0.155 1.00 93.94 92 ILE A N 1
ATOM 746 C CA . ILE A 1 92 ? -13.021 0.771 -0.838 1.00 93.94 92 ILE A CA 1
ATOM 747 C C . ILE A 1 92 ? -12.525 1.126 -2.242 1.00 93.94 92 ILE A C 1
ATOM 749 O O . ILE A 1 92 ? -12.065 0.252 -2.975 1.00 93.94 92 ILE A O 1
ATOM 753 N N . TYR A 1 93 ? -12.569 2.409 -2.605 1.00 94.38 93 TYR A N 1
ATOM 754 C CA . TYR A 1 93 ? -12.071 2.889 -3.890 1.00 94.38 93 TYR A CA 1
ATOM 755 C C . TYR A 1 93 ? -10.578 2.590 -4.074 1.00 94.38 93 TYR A C 1
ATOM 757 O O . TYR A 1 93 ? -10.189 2.053 -5.109 1.00 94.38 93 TYR A O 1
ATOM 765 N N . ASN A 1 94 ? -9.743 2.870 -3.067 1.00 90.94 94 ASN A N 1
ATOM 766 C CA . ASN A 1 94 ? -8.312 2.563 -3.140 1.00 90.94 94 ASN A CA 1
ATOM 767 C C . ASN A 1 94 ? -8.045 1.055 -3.228 1.00 90.94 94 ASN A C 1
ATOM 769 O O . ASN A 1 94 ? -7.191 0.638 -4.003 1.00 90.94 94 ASN A O 1
ATOM 773 N N . ALA A 1 95 ? -8.797 0.224 -2.501 1.00 91.56 95 ALA A N 1
ATOM 774 C CA . ALA A 1 95 ? -8.669 -1.228 -2.598 1.00 91.56 95 ALA A CA 1
ATOM 775 C C . ALA A 1 95 ? -9.027 -1.742 -4.005 1.00 91.56 95 ALA A C 1
ATOM 777 O O . ALA A 1 95 ? -8.277 -2.528 -4.583 1.00 91.56 95 A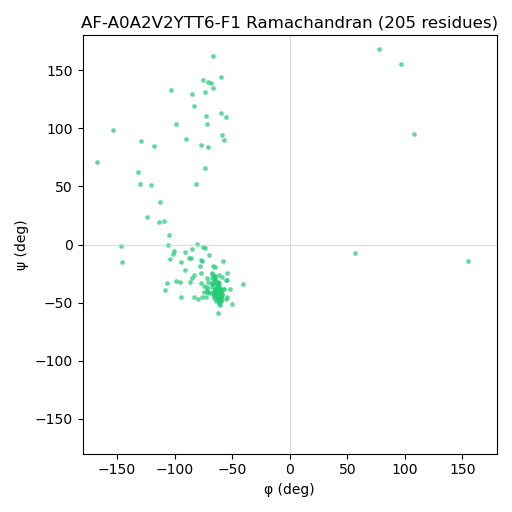LA A O 1
ATOM 778 N N . ALA A 1 96 ? -10.131 -1.259 -4.585 1.00 92.31 96 ALA A N 1
ATOM 779 C CA . ALA A 1 96 ? -10.543 -1.611 -5.944 1.00 92.31 96 ALA A CA 1
ATOM 780 C C . ALA A 1 96 ? -9.530 -1.134 -6.996 1.00 92.31 96 ALA A C 1
ATOM 782 O O . ALA A 1 96 ? -9.210 -1.871 -7.929 1.00 92.31 96 ALA A O 1
ATOM 783 N N . ARG A 1 97 ? -8.988 0.077 -6.824 1.00 90.06 97 ARG A N 1
ATOM 784 C CA . ARG A 1 97 ? -7.930 0.624 -7.677 1.00 90.06 97 ARG A CA 1
ATOM 785 C C . ARG A 1 97 ? -6.663 -0.231 -7.618 1.00 90.06 97 ARG A C 1
ATOM 787 O O . ARG A 1 97 ? -6.163 -0.612 -8.668 1.00 90.06 97 ARG A O 1
ATOM 794 N N . ASN A 1 98 ? -6.190 -0.582 -6.424 1.00 88.88 98 ASN A N 1
ATOM 795 C CA . ASN A 1 98 ? -4.997 -1.415 -6.256 1.00 88.88 98 ASN A CA 1
ATOM 796 C C . ASN A 1 98 ? -5.182 -2.804 -6.884 1.00 88.88 98 ASN A C 1
ATOM 798 O O . ASN A 1 98 ? -4.273 -3.313 -7.533 1.00 88.88 98 ASN A O 1
ATOM 802 N N . LEU A 1 99 ? -6.370 -3.40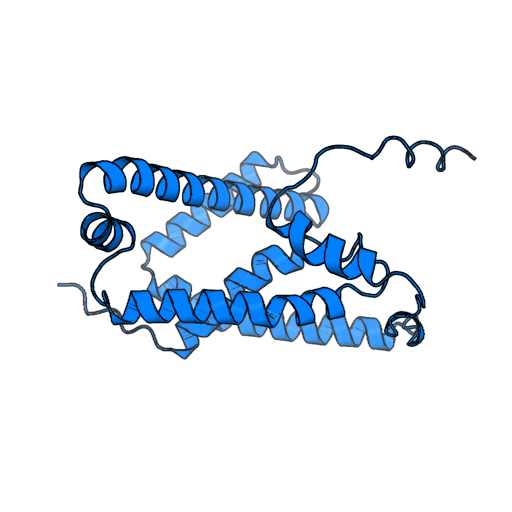4 -6.731 1.00 91.31 99 LEU A N 1
ATOM 803 C CA . LEU A 1 99 ? -6.700 -4.682 -7.364 1.00 91.31 99 LEU A CA 1
ATOM 804 C C . LEU A 1 99 ? -6.639 -4.575 -8.893 1.00 91.31 99 LEU A C 1
ATOM 806 O O . LEU A 1 99 ? -6.058 -5.434 -9.548 1.00 91.31 99 LEU A O 1
ATOM 810 N N . ARG A 1 1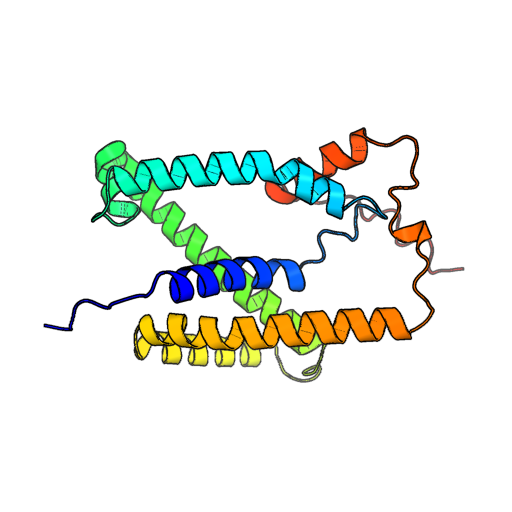00 ? -7.194 -3.494 -9.453 1.00 90.00 100 ARG A N 1
ATOM 811 C CA . ARG A 1 100 ? -7.178 -3.233 -10.894 1.00 90.00 100 ARG A CA 1
ATOM 812 C C . ARG A 1 100 ? -5.762 -3.027 -11.434 1.00 90.00 100 ARG A C 1
ATOM 814 O O . ARG A 1 100 ? -5.417 -3.658 -12.424 1.00 90.00 100 ARG A O 1
ATOM 821 N N . GLU A 1 101 ? -4.962 -2.187 -10.779 1.00 87.94 101 GLU A N 1
ATOM 822 C CA . GLU A 1 101 ? -3.575 -1.905 -11.178 1.00 87.94 101 GLU A CA 1
ATOM 823 C C . GLU A 1 101 ? -2.709 -3.175 -11.138 1.00 87.94 101 GLU A C 1
ATOM 825 O O . GLU A 1 101 ? -1.919 -3.419 -12.048 1.00 87.94 101 GLU A O 1
ATOM 830 N N . ALA A 1 102 ? -2.902 -4.029 -10.128 1.00 87.75 102 ALA A N 1
ATOM 831 C CA . ALA A 1 102 ? -2.218 -5.314 -10.047 1.00 87.75 102 ALA A CA 1
ATOM 832 C C . ALA A 1 102 ? -2.652 -6.288 -11.159 1.00 87.75 102 ALA A C 1
ATOM 834 O O . ALA A 1 102 ? -1.806 -6.964 -11.744 1.00 87.75 102 ALA A O 1
ATOM 835 N N . GLY A 1 103 ? -3.947 -6.344 -11.485 1.00 89.94 103 GLY A N 1
ATOM 836 C CA . GLY A 1 103 ? -4.448 -7.154 -12.596 1.00 89.94 103 GLY A CA 1
ATOM 837 C C . GLY A 1 103 ? -3.905 -6.699 -13.954 1.00 89.94 103 GLY A C 1
ATOM 838 O O . GLY A 1 103 ? -3.462 -7.532 -14.743 1.00 89.94 103 GLY A O 1
ATOM 839 N N . ASP A 1 104 ? -3.873 -5.387 -14.204 1.00 88.81 104 ASP A N 1
ATOM 840 C CA . ASP A 1 104 ? -3.312 -4.810 -15.433 1.00 88.81 104 ASP A CA 1
ATOM 841 C C . ASP A 1 104 ? -1.808 -5.144 -15.568 1.00 88.81 104 ASP A C 1
ATOM 843 O O . ASP A 1 104 ? -1.346 -5.489 -16.658 1.00 88.81 104 ASP A O 1
ATOM 847 N N . LEU A 1 105 ? -1.052 -5.136 -14.460 1.00 87.50 105 LEU A N 1
ATOM 848 C CA . LEU A 1 105 ? 0.357 -5.550 -14.443 1.00 87.50 105 LEU A CA 1
ATOM 849 C C . LEU A 1 105 ? 0.541 -7.041 -14.772 1.00 87.50 105 LEU A C 1
ATOM 851 O O . LEU A 1 105 ? 1.470 -7.402 -15.496 1.00 87.50 105 LEU A O 1
ATOM 855 N N . LEU A 1 106 ? -0.326 -7.916 -14.255 1.00 89.19 106 LEU A N 1
ATOM 856 C CA . LEU A 1 106 ? -0.258 -9.358 -14.522 1.00 89.19 106 LEU A CA 1
ATOM 857 C C . LEU A 1 106 ? -0.534 -9.684 -15.993 1.00 89.19 106 LEU A C 1
ATOM 859 O O . LEU A 1 106 ? 0.183 -10.492 -16.580 1.00 89.19 106 LEU A O 1
ATOM 863 N N . ILE A 1 107 ? -1.516 -9.018 -16.605 1.00 90.50 107 ILE A N 1
ATOM 864 C CA . ILE A 1 107 ? -1.790 -9.160 -18.043 1.00 90.50 107 ILE A CA 1
ATOM 865 C C . ILE A 1 107 ? -0.597 -8.688 -18.867 1.00 90.50 107 ILE A C 1
ATOM 867 O O . ILE A 1 107 ? -0.175 -9.384 -19.781 1.00 90.50 107 ILE A O 1
ATOM 871 N N . ALA A 1 108 ? -0.028 -7.531 -18.523 1.00 87.12 108 ALA A N 1
ATOM 872 C CA . ALA A 1 108 ? 1.093 -6.961 -19.265 1.00 87.12 108 ALA A CA 1
ATOM 873 C C . ALA A 1 108 ? 2.392 -7.783 -19.166 1.00 87.12 108 ALA A C 1
ATOM 875 O O . ALA A 1 108 ? 3.291 -7.579 -19.977 1.00 87.12 108 ALA A O 1
ATOM 876 N N . SER A 1 109 ? 2.518 -8.665 -18.168 1.00 85.94 109 SER A N 1
ATOM 877 C CA . SER A 1 109 ? 3.756 -9.407 -17.892 1.00 85.94 109 SER A CA 1
ATOM 878 C C . SER A 1 109 ? 3.699 -10.895 -18.232 1.00 85.94 109 SER A C 1
ATOM 880 O O . SER A 1 109 ? 4.709 -11.427 -18.687 1.00 85.94 109 SER A O 1
ATOM 882 N N . ALA A 1 110 ? 2.577 -11.576 -17.982 1.00 87.38 110 ALA A N 1
ATOM 883 C CA . ALA A 1 110 ? 2.514 -13.040 -18.073 1.00 87.38 110 ALA A CA 1
ATOM 884 C C . ALA A 1 110 ? 1.177 -13.622 -18.566 1.00 87.38 110 ALA A C 1
ATOM 886 O O . ALA A 1 110 ? 1.122 -14.817 -18.849 1.00 87.38 110 ALA A O 1
ATOM 887 N N . TYR A 1 111 ? 0.096 -12.835 -18.590 1.00 84.19 111 TYR A N 1
ATOM 888 C CA . TYR A 1 111 ? -1.276 -13.335 -18.751 1.00 84.19 111 TYR A CA 1
ATOM 889 C C . TYR A 1 111 ? -2.058 -12.590 -19.839 1.00 84.19 111 TYR A C 1
ATOM 891 O O . TYR A 1 111 ? -3.175 -12.126 -19.616 1.00 84.19 111 TYR A O 1
ATOM 899 N N . ASP A 1 112 ? -1.473 -12.502 -21.022 1.00 82.75 112 ASP A N 1
ATOM 900 C CA . ASP A 1 112 ? -1.928 -11.738 -22.182 1.00 82.75 112 ASP A CA 1
ATOM 901 C C . ASP A 1 112 ? -3.259 -12.227 -22.794 1.00 82.75 112 ASP A C 1
ATOM 903 O O . ASP A 1 112 ? -4.023 -11.413 -23.313 1.00 82.75 112 ASP A O 1
ATOM 907 N N . GLU A 1 113 ? -3.611 -13.511 -22.659 1.00 87.31 113 GLU A N 1
ATOM 908 C CA . GLU A 1 113 ? -4.884 -14.055 -23.175 1.00 87.31 113 GLU A CA 1
ATOM 909 C C . GLU A 1 113 ? -6.027 -14.094 -22.144 1.00 87.31 113 GLU A C 1
ATOM 911 O O . GLU A 1 113 ? -7.199 -14.273 -22.487 1.00 87.31 113 GLU A O 1
ATOM 916 N N . THR A 1 114 ? -5.712 -13.939 -20.859 1.00 90.44 114 THR A N 1
ATOM 917 C CA . THR A 1 114 ? -6.688 -14.141 -19.778 1.00 90.44 114 THR A CA 1
ATOM 918 C C . THR A 1 114 ? -7.510 -12.871 -19.550 1.00 90.44 114 THR A C 1
ATOM 920 O O . THR A 1 114 ? -6.941 -11.797 -19.343 1.00 90.44 114 THR A O 1
ATOM 923 N N . PRO A 1 115 ? -8.853 -12.943 -19.506 1.00 90.69 115 PRO A N 1
ATOM 924 C CA . PRO A 1 115 ? -9.667 -11.762 -19.268 1.00 90.69 115 PRO A CA 1
ATOM 925 C C . PRO A 1 115 ? -9.443 -11.218 -17.853 1.00 90.69 115 PRO A C 1
ATOM 927 O O . PRO A 1 115 ? -9.512 -11.937 -16.855 1.00 90.69 115 PRO A O 1
ATOM 930 N N . LEU A 1 116 ? -9.273 -9.903 -17.762 1.00 90.12 116 LEU A N 1
ATOM 931 C CA . LEU A 1 116 ? -8.950 -9.185 -16.528 1.00 90.12 116 LEU A CA 1
ATOM 932 C C . LEU A 1 116 ? -9.922 -9.418 -15.366 1.00 90.12 116 LEU A C 1
ATOM 934 O O . LEU A 1 116 ? -9.532 -9.388 -14.200 1.00 90.12 116 LEU A O 1
ATOM 938 N N . PHE A 1 117 ? -11.194 -9.666 -15.674 1.00 91.06 117 PHE A N 1
ATOM 939 C CA . PHE A 1 117 ? -12.188 -10.005 -14.661 1.00 91.06 117 PHE A CA 1
ATOM 940 C C . PHE A 1 117 ? -11.809 -11.276 -13.887 1.00 91.06 117 PHE A C 1
ATOM 942 O O . PHE A 1 117 ? -11.933 -11.296 -12.666 1.00 91.06 117 PHE A O 1
ATOM 949 N N . VAL A 1 118 ? -11.297 -12.305 -14.572 1.00 93.25 118 VAL A N 1
ATOM 950 C CA . VAL A 1 118 ? -10.932 -13.590 -13.955 1.00 93.25 118 VAL A CA 1
ATOM 951 C C . VAL A 1 118 ? -9.720 -13.429 -13.040 1.00 93.25 118 VAL A C 1
ATOM 953 O O . VAL A 1 118 ? -9.731 -13.938 -11.918 1.00 93.25 118 VAL A O 1
ATOM 956 N N . ILE A 1 119 ? -8.715 -12.662 -13.469 1.00 93.25 119 ILE A N 1
ATOM 957 C CA . ILE A 1 119 ? -7.523 -12.362 -12.660 1.00 93.25 119 ILE A CA 1
ATOM 958 C C . ILE A 1 119 ? -7.929 -11.625 -11.378 1.00 93.25 119 ILE A C 1
ATOM 960 O O . ILE A 1 119 ? -7.630 -12.084 -10.274 1.00 93.25 119 ILE A O 1
ATOM 964 N N . ASN A 1 120 ? -8.693 -10.537 -11.509 1.00 93.50 120 ASN A N 1
ATOM 965 C CA . ASN A 1 120 ? -9.127 -9.737 -10.362 1.00 93.50 120 ASN A CA 1
ATOM 966 C C . ASN A 1 120 ? -10.038 -10.525 -9.411 1.00 93.50 120 ASN A C 1
ATOM 968 O O . ASN A 1 120 ? -9.893 -10.411 -8.194 1.00 93.50 120 ASN A O 1
ATOM 972 N N . ALA A 1 121 ? -10.955 -11.342 -9.940 1.00 94.44 121 ALA A N 1
ATOM 973 C CA . ALA A 1 121 ? -11.822 -12.191 -9.126 1.00 94.44 121 ALA A CA 1
ATOM 974 C C . ALA A 1 121 ? -11.009 -13.224 -8.332 1.00 94.44 121 ALA A C 1
ATOM 976 O O . ALA A 1 121 ? -11.227 -13.390 -7.133 1.00 94.44 121 ALA A O 1
ATOM 977 N N . THR A 1 122 ? -10.024 -13.862 -8.967 1.00 94.44 122 THR A N 1
ATOM 978 C CA . THR A 1 122 ? -9.144 -14.839 -8.311 1.00 94.44 122 THR A CA 1
ATOM 979 C C . THR A 1 122 ? -8.332 -14.184 -7.196 1.00 94.44 122 THR A C 1
ATOM 981 O O . THR A 1 122 ? -8.308 -14.680 -6.070 1.00 94.44 122 THR A O 1
ATOM 984 N N . MET A 1 123 ? -7.733 -13.021 -7.463 1.00 93.00 123 MET A N 1
ATOM 985 C CA . MET A 1 123 ? -7.016 -12.243 -6.451 1.00 93.00 123 MET A CA 1
ATOM 986 C C . MET A 1 123 ? -7.924 -11.839 -5.279 1.00 93.00 123 MET A C 1
ATOM 988 O O . MET A 1 123 ? -7.520 -11.955 -4.121 1.00 93.00 123 MET A O 1
ATOM 992 N N . ALA A 1 124 ? -9.161 -11.413 -5.552 1.00 94.62 124 ALA A N 1
ATOM 993 C CA . ALA A 1 124 ? -10.127 -11.066 -4.512 1.00 94.62 124 ALA A CA 1
ATOM 994 C C . ALA A 1 124 ? -10.486 -12.275 -3.631 1.00 94.62 124 ALA A C 1
ATOM 996 O O . ALA A 1 124 ? -10.517 -12.145 -2.408 1.00 94.62 124 ALA A O 1
ATOM 997 N N . ILE A 1 125 ? -10.690 -13.456 -4.225 1.00 96.19 125 ILE A N 1
ATOM 998 C CA . ILE A 1 125 ? -10.951 -14.702 -3.486 1.00 96.19 125 ILE A CA 1
ATOM 999 C C . ILE A 1 125 ? -9.774 -15.041 -2.564 1.00 96.19 125 ILE A C 1
ATOM 1001 O O . ILE A 1 125 ? -9.983 -15.341 -1.388 1.00 96.19 125 ILE A O 1
ATOM 1005 N N . VAL A 1 126 ? -8.536 -14.9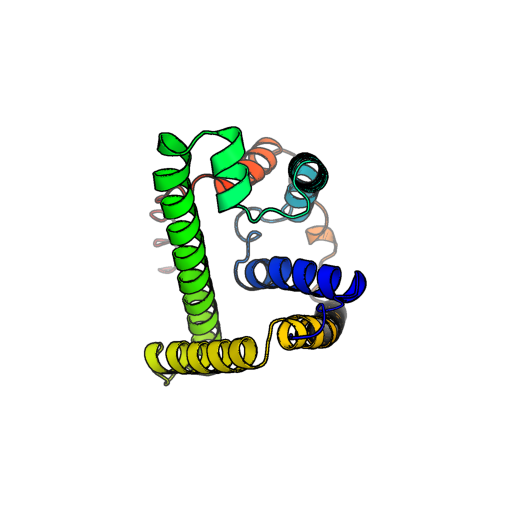36 -3.060 1.00 93.88 126 VAL A N 1
ATOM 1006 C CA . VAL A 1 126 ? -7.329 -15.169 -2.250 1.00 93.88 126 VAL A CA 1
ATOM 1007 C C . VAL A 1 126 ? -7.257 -14.189 -1.077 1.00 93.88 126 VAL A C 1
ATOM 1009 O O . VAL A 1 126 ? -6.992 -14.604 0.051 1.00 93.88 126 VAL A O 1
ATOM 1012 N N . MET A 1 127 ? -7.553 -12.907 -1.299 1.00 92.12 127 MET A N 1
ATOM 1013 C CA . MET A 1 127 ? -7.570 -11.908 -0.225 1.00 92.12 127 MET A CA 1
ATOM 1014 C C . MET A 1 127 ? -8.648 -12.200 0.825 1.00 92.12 127 MET A C 1
ATOM 1016 O O . MET A 1 127 ? -8.364 -12.138 2.021 1.00 92.12 127 MET A O 1
ATOM 1020 N N . ILE A 1 128 ? -9.860 -12.575 0.404 1.00 93.69 128 ILE A N 1
ATOM 1021 C CA . ILE A 1 128 ? -10.941 -12.978 1.317 1.00 93.69 128 ILE A CA 1
ATOM 1022 C C . ILE A 1 128 ? -10.501 -14.181 2.155 1.00 93.69 128 ILE A C 1
ATOM 1024 O O . ILE A 1 128 ? -10.678 -14.180 3.373 1.00 93.69 128 ILE A O 1
ATOM 1028 N N . TYR A 1 129 ? -9.869 -15.176 1.529 1.00 93.94 129 TYR A N 1
ATOM 1029 C CA . TYR A 1 129 ? -9.351 -16.346 2.226 1.00 93.94 129 TYR A CA 1
ATOM 1030 C C . TYR A 1 129 ? -8.291 -15.969 3.271 1.00 93.94 129 TYR A C 1
ATOM 1032 O O . TYR A 1 129 ? -8.405 -16.363 4.432 1.00 93.94 129 TYR A O 1
ATOM 1040 N N . VAL A 1 130 ? -7.297 -15.153 2.915 1.00 91.25 130 VAL A N 1
ATOM 1041 C CA . VAL A 1 130 ? -6.256 -14.704 3.857 1.00 91.25 130 VAL A CA 1
ATOM 1042 C C . VAL A 1 130 ? -6.866 -13.949 5.040 1.00 91.25 130 VAL A C 1
ATOM 1044 O O . VAL A 1 130 ? -6.528 -14.238 6.187 1.00 91.25 130 VAL A O 1
ATOM 1047 N N . LEU A 1 131 ? -7.804 -13.034 4.783 1.00 89.50 131 LEU A N 1
ATOM 1048 C CA . LEU A 1 131 ? -8.471 -12.256 5.830 1.00 89.50 131 LEU A CA 1
ATOM 1049 C C . LEU A 1 131 ? -9.378 -13.120 6.716 1.00 89.50 131 LEU A C 1
ATOM 1051 O O . LEU A 1 131 ? -9.456 -12.875 7.920 1.00 89.50 131 LEU A O 1
ATOM 1055 N N . SER A 1 132 ? -10.010 -14.158 6.159 1.00 91.19 132 SER A N 1
ATOM 1056 C CA . SER A 1 132 ? -10.842 -15.096 6.925 1.00 91.19 132 SER A CA 1
ATOM 1057 C C . SER A 1 132 ? -10.045 -15.921 7.942 1.00 91.19 132 SER A C 1
ATOM 1059 O O . SER A 1 132 ? -10.577 -16.284 8.987 1.00 91.19 132 SER A O 1
ATOM 1061 N N . ASN A 1 133 ? -8.749 -16.144 7.692 1.00 89.38 133 ASN A N 1
ATOM 1062 C CA . ASN A 1 133 ? -7.842 -16.816 8.626 1.00 89.38 133 ASN A CA 1
ATOM 1063 C C . ASN A 1 133 ? -7.313 -15.880 9.737 1.00 89.38 133 ASN A C 1
ATOM 1065 O O . ASN A 1 133 ? -6.548 -16.303 10.605 1.00 89.38 133 ASN A O 1
ATOM 1069 N N . GLY A 1 134 ? -7.729 -14.610 9.727 1.00 88.50 134 GLY A N 1
ATOM 1070 C CA . GLY A 1 134 ? -7.385 -13.603 10.722 1.00 88.50 134 GLY A CA 1
ATOM 1071 C C . GLY A 1 134 ? -6.212 -12.709 10.318 1.00 88.50 134 GLY A C 1
ATOM 1072 O O . GLY A 1 134 ? -5.329 -13.076 9.542 1.00 88.50 134 GLY A O 1
ATOM 1073 N N . VAL A 1 135 ? -6.180 -11.509 10.901 1.00 85.50 135 VAL A N 1
ATOM 1074 C CA . VAL A 1 135 ? -5.192 -10.467 10.570 1.00 85.50 135 VAL A CA 1
ATOM 1075 C C . VAL A 1 135 ? -3.748 -10.881 10.858 1.00 85.50 135 VAL A C 1
ATOM 1077 O O . VAL A 1 135 ? -2.834 -10.415 10.187 1.00 85.50 135 VAL A O 1
ATOM 1080 N N . GLU A 1 136 ? -3.514 -11.799 11.797 1.00 87.56 136 GLU A N 1
ATOM 1081 C CA . GLU A 1 136 ? -2.167 -12.303 12.088 1.00 87.56 136 GLU A CA 1
ATOM 1082 C C . GLU A 1 136 ? -1.516 -12.995 10.889 1.00 87.56 136 GLU A C 1
ATOM 1084 O O . GLU A 1 136 ? -0.300 -12.915 10.719 1.00 87.56 136 GLU A O 1
ATOM 1089 N N . VAL A 1 137 ? -2.311 -13.666 10.047 1.00 89.69 137 VAL A N 1
ATOM 1090 C CA . VAL A 1 137 ? -1.795 -14.310 8.835 1.00 89.69 137 VAL A CA 1
ATOM 1091 C C . VAL A 1 137 ? -1.235 -13.254 7.891 1.00 89.69 137 VAL A C 1
ATOM 1093 O O . VAL A 1 137 ? -0.138 -13.437 7.376 1.00 89.69 137 VAL A O 1
ATOM 1096 N N . LEU A 1 138 ? -1.913 -12.113 7.749 1.00 89.81 138 LEU A N 1
ATOM 1097 C CA . LEU A 1 138 ? -1.433 -10.994 6.938 1.00 89.81 138 LEU A CA 1
ATOM 1098 C C . LEU A 1 138 ? -0.083 -10.461 7.444 1.00 89.81 138 LEU A C 1
ATOM 1100 O O . LEU A 1 138 ? 0.839 -10.264 6.657 1.00 89.81 138 LEU A O 1
ATOM 1104 N N . PHE A 1 139 ? 0.065 -10.291 8.760 1.00 89.94 139 PHE A N 1
ATOM 1105 C CA . PHE A 1 139 ? 1.319 -9.848 9.380 1.00 89.94 139 PHE A CA 1
ATOM 1106 C C . PHE A 1 139 ? 2.463 -10.856 9.201 1.00 89.94 139 PHE A C 1
ATOM 1108 O O . PHE A 1 139 ? 3.597 -10.461 8.918 1.00 89.94 139 PHE A O 1
ATOM 1115 N N . ARG A 1 140 ? 2.177 -12.158 9.328 1.00 90.12 140 ARG A N 1
ATOM 1116 C CA . ARG A 1 140 ? 3.158 -13.227 9.082 1.00 90.12 140 ARG A CA 1
ATOM 1117 C C . ARG A 1 140 ? 3.576 -13.277 7.613 1.00 90.12 140 ARG A C 1
ATOM 1119 O O . ARG A 1 140 ? 4.767 -13.368 7.331 1.00 90.12 140 ARG A O 1
ATOM 1126 N N . LEU A 1 141 ? 2.622 -13.155 6.689 1.00 91.81 141 LEU A N 1
ATOM 1127 C CA . LEU A 1 141 ? 2.901 -13.086 5.256 1.00 91.81 141 LEU A CA 1
ATOM 1128 C C . LEU A 1 141 ? 3.775 -11.874 4.932 1.00 91.81 141 LEU A C 1
ATOM 1130 O O . LEU A 1 141 ? 4.790 -12.031 4.262 1.00 91.81 141 LEU A O 1
ATOM 1134 N N . ALA A 1 142 ? 3.449 -10.691 5.456 1.00 91.50 142 ALA A N 1
ATOM 1135 C CA . ALA A 1 142 ? 4.231 -9.483 5.207 1.00 91.50 142 ALA A CA 1
ATOM 1136 C C . ALA A 1 142 ? 5.707 -9.630 5.607 1.00 91.50 142 ALA A C 1
ATOM 1138 O O . ALA A 1 142 ? 6.594 -9.169 4.890 1.00 91.50 142 ALA A O 1
ATOM 1139 N N . GLN A 1 143 ? 5.979 -10.321 6.717 1.00 90.69 143 GLN A N 1
ATOM 1140 C CA . GLN A 1 143 ? 7.342 -10.599 7.170 1.00 90.69 143 GLN A CA 1
ATOM 1141 C C . GLN A 1 143 ? 8.118 -11.531 6.221 1.00 90.69 143 GLN A C 1
ATOM 1143 O O . GLN A 1 143 ? 9.337 -11.422 6.122 1.00 90.69 143 GLN A O 1
ATOM 1148 N N . VAL A 1 144 ? 7.439 -12.432 5.512 1.00 92.62 144 VAL A N 1
ATOM 1149 C CA . VAL A 1 144 ? 8.067 -13.279 4.486 1.00 92.62 144 VAL A CA 1
ATOM 1150 C C . VAL A 1 144 ? 8.246 -12.495 3.183 1.00 92.62 144 VAL A C 1
ATOM 1152 O O . VAL A 1 144 ? 9.334 -12.481 2.610 1.00 92.62 144 VAL A O 1
ATOM 1155 N N . TYR A 1 145 ? 7.207 -11.784 2.739 1.00 90.88 145 TYR A N 1
ATOM 1156 C CA . TYR A 1 145 ? 7.221 -11.026 1.485 1.00 90.88 145 TYR A CA 1
ATOM 1157 C C . TYR A 1 145 ? 8.255 -9.901 1.469 1.00 90.88 145 TYR A C 1
ATOM 1159 O O . TYR A 1 145 ? 8.863 -9.662 0.429 1.00 90.88 145 TYR A O 1
ATOM 1167 N N . ILE A 1 146 ? 8.509 -9.240 2.602 1.00 91.31 146 ILE A N 1
ATOM 1168 C CA . ILE A 1 146 ? 9.547 -8.204 2.661 1.00 91.31 146 ILE A CA 1
ATOM 1169 C C . ILE A 1 146 ? 10.937 -8.773 2.352 1.00 91.31 146 ILE A C 1
ATOM 1171 O O . ILE A 1 146 ? 11.712 -8.131 1.650 1.00 91.31 146 ILE A O 1
ATOM 1175 N N . PHE A 1 147 ? 11.240 -9.999 2.796 1.00 90.88 147 PHE A N 1
ATOM 1176 C CA . PHE A 1 147 ? 12.504 -10.658 2.468 1.00 90.88 147 PHE A CA 1
ATOM 1177 C C . PHE A 1 147 ? 12.599 -10.950 0.967 1.00 90.88 147 PHE A C 1
ATOM 1179 O O . PHE A 1 147 ? 13.615 -10.654 0.347 1.00 90.88 147 PHE A O 1
ATOM 1186 N N . ILE A 1 148 ? 11.510 -11.440 0.365 1.00 91.75 148 ILE A N 1
ATOM 1187 C CA . ILE A 1 148 ? 11.435 -11.710 -1.078 1.00 91.75 148 ILE A CA 1
ATOM 1188 C C . ILE A 1 148 ? 11.673 -10.427 -1.885 1.00 91.75 148 ILE A C 1
ATOM 1190 O O . ILE A 1 148 ? 12.502 -10.426 -2.791 1.00 91.75 148 ILE A O 1
ATOM 1194 N N . ILE A 1 149 ? 10.997 -9.324 -1.543 1.00 89.75 149 ILE A N 1
ATOM 1195 C CA . ILE A 1 149 ? 11.159 -8.044 -2.251 1.00 89.75 149 ILE A CA 1
ATOM 1196 C C . ILE A 1 149 ? 12.581 -7.504 -2.109 1.00 89.75 149 ILE A C 1
ATOM 1198 O O . ILE A 1 149 ? 13.143 -7.027 -3.091 1.00 89.75 149 ILE A O 1
ATOM 1202 N N . LEU A 1 150 ? 13.188 -7.601 -0.923 1.00 90.38 150 LEU A N 1
ATOM 1203 C CA . LEU A 1 150 ? 14.576 -7.179 -0.728 1.00 90.38 150 LEU A CA 1
ATOM 1204 C C . LEU A 1 150 ? 15.542 -8.015 -1.574 1.00 90.38 150 LEU A C 1
ATOM 1206 O O . LEU A 1 150 ? 16.413 -7.450 -2.233 1.00 90.38 150 LEU A O 1
ATOM 1210 N N . CYS A 1 151 ? 15.364 -9.337 -1.615 1.00 92.94 151 CYS A N 1
ATOM 1211 C CA . CYS A 1 151 ? 16.168 -10.212 -2.466 1.00 92.94 151 CYS A CA 1
ATOM 1212 C C . CYS A 1 151 ? 16.006 -9.866 -3.951 1.00 92.94 151 CYS A C 1
ATOM 1214 O O . CYS A 1 151 ? 17.008 -9.700 -4.641 1.00 92.94 151 CYS A O 1
ATOM 1216 N N . LEU A 1 152 ? 14.771 -9.699 -4.435 1.00 90.50 152 LEU A N 1
ATOM 1217 C CA . LEU A 1 152 ? 14.503 -9.305 -5.821 1.00 90.50 152 LEU A CA 1
ATOM 1218 C C . LEU A 1 152 ? 15.091 -7.928 -6.149 1.00 90.50 152 LEU A C 1
ATOM 1220 O O . LEU A 1 152 ? 15.667 -7.756 -7.218 1.00 90.50 152 LEU A O 1
ATOM 1224 N N . GLY A 1 153 ? 15.006 -6.971 -5.223 1.00 88.25 153 GLY A N 1
ATOM 1225 C CA . GLY A 1 153 ? 15.598 -5.644 -5.378 1.00 88.25 153 GLY A CA 1
ATOM 1226 C C . GLY A 1 153 ? 17.122 -5.688 -5.495 1.00 88.25 153 GLY A C 1
ATOM 1227 O O . GLY A 1 153 ? 17.689 -5.037 -6.370 1.00 88.25 153 GLY A O 1
ATOM 1228 N N . ILE A 1 154 ? 17.790 -6.498 -4.667 1.00 91.06 154 ILE A N 1
ATOM 1229 C CA . ILE A 1 154 ? 19.246 -6.698 -4.739 1.00 91.06 154 ILE A CA 1
ATOM 1230 C C . ILE A 1 154 ? 19.632 -7.387 -6.050 1.00 91.06 154 ILE A C 1
ATOM 1232 O O . ILE A 1 154 ? 20.553 -6.935 -6.723 1.00 91.06 154 ILE A O 1
ATOM 1236 N N . ILE A 1 155 ? 18.921 -8.448 -6.441 1.00 92.31 155 ILE A N 1
ATOM 1237 C CA . ILE A 1 155 ? 19.175 -9.162 -7.701 1.00 92.31 155 ILE A CA 1
ATOM 1238 C C . ILE A 1 155 ? 18.983 -8.222 -8.895 1.00 92.31 155 ILE A C 1
ATOM 1240 O O . ILE A 1 155 ? 19.832 -8.188 -9.779 1.00 92.31 155 ILE A O 1
ATOM 1244 N N . GLY A 1 156 ? 17.913 -7.423 -8.902 1.00 87.06 156 GLY A N 1
ATOM 1245 C CA . GLY A 1 156 ? 17.662 -6.425 -9.939 1.00 87.06 156 GLY A CA 1
ATOM 1246 C C . GLY A 1 156 ? 18.770 -5.374 -10.013 1.00 87.06 156 GLY A C 1
ATOM 1247 O O . GLY A 1 156 ? 19.246 -5.063 -11.102 1.00 87.06 156 GLY A O 1
ATOM 1248 N N . LEU A 1 157 ? 19.246 -4.881 -8.865 1.00 86.44 157 LEU A N 1
ATOM 1249 C CA . LEU A 1 157 ? 20.362 -3.936 -8.814 1.00 86.44 157 LEU A CA 1
ATOM 1250 C C . LEU A 1 157 ? 21.659 -4.551 -9.357 1.00 86.44 157 LEU A C 1
ATOM 1252 O O . LEU A 1 157 ? 22.365 -3.903 -10.126 1.00 86.44 157 LEU A O 1
ATOM 1256 N N . LEU A 1 158 ? 21.958 -5.800 -8.992 1.00 89.50 158 LEU A N 1
ATOM 1257 C CA . LEU A 1 158 ? 23.119 -6.526 -9.505 1.00 89.50 158 LEU A CA 1
ATOM 1258 C C . LEU A 1 158 ? 23.008 -6.755 -11.015 1.00 89.50 158 LEU A C 1
ATOM 1260 O O . LEU A 1 158 ? 23.975 -6.519 -11.729 1.00 89.50 158 LEU A O 1
ATOM 1264 N N . ALA A 1 159 ? 21.836 -7.152 -11.515 1.00 87.50 159 ALA A N 1
ATOM 1265 C CA . ALA A 1 159 ? 21.602 -7.342 -12.944 1.00 87.50 159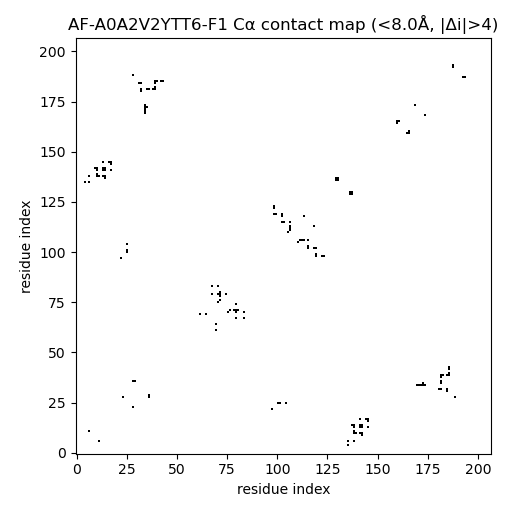 ALA A CA 1
ATOM 1266 C C . ALA A 1 159 ? 21.850 -6.050 -13.738 1.00 87.50 159 ALA A C 1
ATOM 1268 O O . ALA A 1 159 ? 22.519 -6.082 -14.768 1.00 87.50 159 ALA A O 1
ATOM 1269 N N . VAL A 1 160 ? 21.385 -4.903 -13.228 1.00 84.00 160 VAL A N 1
ATOM 1270 C CA . VAL A 1 160 ? 21.671 -3.589 -13.827 1.00 84.00 160 VAL A CA 1
ATOM 1271 C C . VAL A 1 160 ? 23.164 -3.269 -13.765 1.00 84.00 160 VAL A C 1
ATOM 1273 O O . VAL A 1 160 ? 23.726 -2.804 -14.753 1.00 84.00 160 VAL A O 1
ATOM 1276 N N . PHE A 1 161 ? 23.828 -3.551 -12.644 1.00 82.81 161 PHE A N 1
ATOM 1277 C CA . PHE A 1 161 ? 25.261 -3.301 -12.488 1.00 82.81 161 PHE A CA 1
ATOM 1278 C C . PHE A 1 161 ? 26.113 -4.118 -13.475 1.00 82.81 161 PHE A C 1
ATOM 1280 O O . PHE A 1 161 ? 27.035 -3.580 -14.079 1.00 82.81 161 PHE A O 1
ATOM 1287 N N . PHE A 1 162 ? 25.774 -5.393 -13.688 1.00 86.19 162 PHE A N 1
ATOM 1288 C CA . PHE A 1 162 ? 26.461 -6.269 -14.645 1.00 86.19 162 PHE A CA 1
ATOM 1289 C C . PHE A 1 162 ? 26.087 -6.014 -16.107 1.00 86.19 162 PHE A C 1
ATOM 1291 O O . PHE A 1 162 ? 26.777 -6.507 -16.991 1.00 86.19 162 PHE A O 1
ATOM 1298 N N . SER A 1 163 ? 25.020 -5.258 -16.382 1.00 82.81 163 SER A N 1
ATOM 1299 C CA . SER A 1 163 ? 24.602 -4.971 -17.759 1.00 82.81 163 SER A CA 1
ATOM 1300 C C . SER A 1 163 ? 25.550 -4.033 -18.517 1.00 82.81 163 SER A C 1
ATOM 1302 O O . SER A 1 163 ? 25.353 -3.849 -19.709 1.00 82.81 163 SER A O 1
ATOM 1304 N N . GLU A 1 164 ? 26.542 -3.424 -17.849 1.00 71.94 164 GLU A N 1
ATOM 1305 C CA . GLU A 1 164 ? 27.495 -2.425 -18.386 1.00 71.94 164 GLU A CA 1
ATOM 1306 C C . GLU A 1 164 ? 26.864 -1.158 -19.014 1.00 71.94 164 GLU A C 1
ATOM 1308 O O . GLU A 1 164 ? 27.554 -0.168 -19.244 1.00 71.94 164 GLU A O 1
ATOM 1313 N N . GLU A 1 165 ? 25.540 -1.102 -19.170 1.00 68.19 165 GLU A N 1
ATOM 1314 C CA . GLU A 1 165 ? 24.775 0.055 -19.661 1.00 68.19 165 GLU A CA 1
ATOM 1315 C C . GLU A 1 165 ? 24.638 1.184 -18.619 1.00 68.19 165 GLU A C 1
ATOM 1317 O O . GLU A 1 165 ? 24.042 2.240 -18.872 1.00 68.19 165 GLU A O 1
ATOM 1322 N N . MET A 1 166 ? 25.176 0.985 -17.410 1.00 65.19 166 MET A N 1
ATOM 1323 C CA . MET A 1 166 ? 25.031 1.925 -16.304 1.00 65.19 166 MET A CA 1
ATOM 1324 C C . MET A 1 166 ? 25.963 3.135 -16.472 1.00 65.19 166 MET A C 1
ATOM 1326 O O . MET A 1 166 ? 27.058 3.212 -15.918 1.00 65.19 166 MET A O 1
ATOM 1330 N N . LYS A 1 167 ? 25.496 4.144 -17.210 1.00 69.31 167 LYS A N 1
ATOM 1331 C CA . LYS A 1 167 ? 26.163 5.451 -17.288 1.00 69.31 167 LYS A CA 1
ATOM 1332 C C . LYS A 1 167 ? 25.970 6.207 -15.971 1.00 69.31 167 LYS A C 1
ATOM 1334 O O . LYS A 1 167 ? 24.901 6.767 -15.731 1.00 69.31 167 LYS A O 1
ATOM 1339 N N . PHE A 1 168 ? 27.006 6.259 -15.131 1.00 68.75 168 PHE A N 1
ATOM 1340 C CA . PHE A 1 168 ? 27.006 6.988 -13.848 1.00 68.75 168 PHE A CA 1
ATOM 1341 C C . PHE A 1 168 ? 26.616 8.471 -13.984 1.00 68.75 168 PHE A C 1
ATOM 1343 O O . PHE A 1 168 ? 26.076 9.063 -13.051 1.00 68.75 168 PHE A O 1
ATOM 1350 N N . GLU A 1 169 ? 26.814 9.059 -15.163 1.00 64.69 169 GLU A N 1
ATOM 1351 C CA . GLU A 1 169 ? 26.371 10.415 -15.506 1.00 64.69 169 GLU A CA 1
ATOM 1352 C C . GLU A 1 169 ? 24.848 10.600 -15.371 1.00 64.69 169 GLU A C 1
ATOM 1354 O O . GLU A 1 169 ? 24.397 11.689 -15.026 1.00 64.69 169 GLU A O 1
ATOM 1359 N N . ASN A 1 170 ? 24.055 9.533 -15.540 1.00 66.25 170 ASN A N 1
ATOM 1360 C CA . ASN A 1 170 ? 22.598 9.554 -15.379 1.00 66.25 170 ASN A CA 1
ATOM 1361 C C . ASN A 1 170 ? 22.136 9.575 -13.911 1.00 66.25 170 ASN A C 1
ATOM 1363 O O . ASN A 1 170 ? 20.959 9.841 -13.660 1.00 66.25 170 ASN A O 1
ATOM 1367 N N . LEU A 1 171 ? 23.028 9.277 -12.955 1.00 63.69 171 LEU A N 1
ATOM 1368 C CA . LEU A 1 171 ? 22.748 9.358 -11.513 1.00 63.69 171 LEU A CA 1
ATOM 1369 C C . LEU A 1 171 ? 22.921 10.782 -10.979 1.00 63.69 171 LEU A C 1
ATOM 1371 O O . LEU A 1 171 ? 22.312 11.162 -9.975 1.00 63.69 171 LEU A O 1
ATOM 1375 N N . LEU A 1 172 ? 23.757 11.573 -11.649 1.00 62.69 172 LEU A N 1
ATOM 1376 C CA . LEU A 1 172 ? 23.924 12.977 -11.331 1.00 62.69 172 LEU A CA 1
ATOM 1377 C C . LEU A 1 172 ? 22.654 13.737 -11.760 1.00 62.69 172 LEU A C 1
ATOM 1379 O O . LEU A 1 172 ? 22.112 13.489 -12.839 1.00 62.69 172 LEU A O 1
ATOM 1383 N N . PRO A 1 173 ? 22.172 14.709 -10.967 1.00 61.22 173 PRO A N 1
ATOM 1384 C CA . PRO A 1 173 ? 21.109 15.612 -11.391 1.00 61.22 173 PRO A CA 1
ATOM 1385 C C . PRO A 1 173 ? 21.678 16.615 -12.416 1.00 61.22 173 PRO A C 1
ATOM 1387 O O . PRO A 1 173 ? 21.794 17.808 -12.140 1.00 61.22 173 PRO A O 1
ATOM 1390 N N . VAL A 1 174 ? 22.095 16.148 -13.601 1.00 53.44 174 VAL A N 1
ATOM 1391 C CA . VAL A 1 174 ? 22.767 16.959 -14.637 1.00 53.44 174 VAL A CA 1
ATOM 1392 C C . VAL A 1 174 ? 21.756 17.754 -15.461 1.00 53.44 174 VAL A C 1
ATOM 1394 O O . VAL A 1 174 ? 21.758 17.739 -16.686 1.00 53.44 174 VAL A O 1
ATOM 1397 N N . ASN A 1 175 ? 20.885 18.507 -14.794 1.00 53.72 175 ASN A N 1
ATOM 1398 C CA . ASN A 1 175 ? 20.260 19.641 -15.455 1.00 53.72 175 ASN A CA 1
ATOM 1399 C C . ASN A 1 175 ? 20.422 20.882 -14.583 1.00 53.72 175 ASN A C 1
ATOM 1401 O O . ASN A 1 175 ? 19.594 21.190 -13.721 1.00 53.72 175 ASN A O 1
ATOM 1405 N N . ARG A 1 176 ? 21.540 21.584 -14.804 1.00 47.25 176 ARG A N 1
ATOM 1406 C CA . ARG A 1 176 ? 21.779 22.946 -14.319 1.00 47.25 176 ARG A CA 1
ATOM 1407 C C . ARG A 1 176 ? 20.658 23.849 -14.856 1.00 47.25 176 ARG A C 1
ATOM 1409 O O . ARG A 1 176 ? 20.796 24.404 -15.937 1.00 47.25 176 ARG A O 1
ATOM 1416 N N . GLY A 1 177 ? 19.547 23.996 -14.130 1.00 50.97 177 GLY A N 1
ATOM 1417 C CA . GLY A 1 177 ? 18.591 25.068 -14.436 1.00 50.97 177 GLY A CA 1
ATOM 1418 C C . GLY A 1 177 ? 17.130 24.901 -14.026 1.00 50.97 177 GLY A C 1
ATOM 1419 O O . GLY A 1 177 ? 16.427 25.901 -14.017 1.00 50.97 177 GLY A O 1
ATOM 1420 N N . ASN A 1 178 ? 16.640 23.714 -13.654 1.00 55.31 178 ASN A N 1
ATOM 1421 C CA . ASN A 1 178 ? 15.191 23.517 -13.452 1.00 55.31 178 ASN A CA 1
ATOM 1422 C C . ASN A 1 178 ? 14.794 23.066 -12.034 1.00 55.31 178 ASN A C 1
ATOM 1424 O O . ASN A 1 178 ? 14.002 22.142 -11.855 1.00 55.31 178 ASN A O 1
ATOM 1428 N N . TRP A 1 179 ? 15.269 23.779 -11.006 1.00 58.50 179 TRP A N 1
ATOM 1429 C CA . TRP A 1 179 ? 14.773 23.632 -9.623 1.00 58.50 179 TRP A CA 1
ATOM 1430 C C . TRP A 1 179 ? 13.246 23.811 -9.520 1.00 58.50 179 TRP A C 1
ATOM 1432 O O . TRP A 1 179 ? 12.590 23.148 -8.716 1.00 58.50 179 TRP A O 1
ATOM 1442 N N . GLY A 1 180 ? 12.658 24.636 -10.395 1.00 58.78 180 GLY A N 1
ATOM 1443 C CA . GLY A 1 180 ? 11.207 24.797 -10.504 1.00 58.78 180 GLY A CA 1
ATOM 1444 C C . GLY A 1 180 ? 10.475 23.525 -10.951 1.00 58.78 180 GLY A C 1
ATOM 1445 O O . GLY A 1 180 ? 9.356 23.291 -10.506 1.00 58.78 180 GLY A O 1
ATOM 1446 N N . ALA A 1 181 ? 11.092 22.665 -11.770 1.00 58.78 181 ALA A N 1
ATOM 1447 C CA . ALA A 1 181 ? 10.494 21.390 -12.175 1.00 58.78 181 ALA A CA 1
ATOM 1448 C C . ALA A 1 181 ? 10.480 20.374 -11.020 1.00 58.78 181 ALA A C 1
ATOM 1450 O O . ALA A 1 181 ? 9.494 19.664 -10.854 1.00 58.78 181 ALA A O 1
ATOM 1451 N N . VAL A 1 182 ? 11.520 20.353 -10.178 1.00 59.62 182 VAL A N 1
ATOM 1452 C CA . VAL A 1 182 ? 11.595 19.482 -8.989 1.00 59.62 182 VAL A CA 1
ATOM 1453 C C . VAL A 1 182 ? 10.460 19.820 -8.016 1.00 59.62 182 VAL A C 1
ATOM 1455 O O . VAL A 1 182 ? 9.661 18.952 -7.669 1.00 59.62 182 VAL A O 1
ATOM 1458 N N . LEU A 1 183 ? 10.298 21.100 -7.666 1.00 58.53 183 LEU A N 1
ATOM 1459 C CA . LEU A 1 183 ? 9.227 21.552 -6.766 1.00 58.53 183 LEU A CA 1
ATOM 1460 C C . LEU A 1 183 ? 7.823 21.356 -7.367 1.00 58.53 183 LEU A C 1
ATOM 1462 O O . LEU A 1 183 ? 6.907 20.921 -6.669 1.00 58.53 183 LEU A O 1
ATOM 1466 N N . ASN A 1 184 ? 7.668 21.587 -8.676 1.00 54.41 184 ASN A N 1
ATOM 1467 C CA . ASN A 1 184 ? 6.425 21.322 -9.405 1.00 54.41 184 ASN A CA 1
ATOM 1468 C C . ASN A 1 184 ? 6.150 19.830 -9.642 1.00 54.41 184 ASN A C 1
ATOM 1470 O O . ASN A 1 184 ? 5.106 19.517 -10.194 1.00 54.41 184 ASN A O 1
ATOM 1474 N N . THR A 1 185 ? 7.029 18.900 -9.262 1.00 54.97 185 THR A N 1
ATOM 1475 C CA . THR A 1 185 ? 6.738 17.453 -9.321 1.00 54.97 185 THR A CA 1
ATOM 1476 C C . THR A 1 185 ? 6.317 16.923 -7.949 1.00 54.97 185 THR A C 1
ATOM 1478 O O . THR A 1 185 ? 5.459 16.045 -7.868 1.00 54.97 185 THR A O 1
ATOM 1481 N N . VAL A 1 186 ? 6.845 17.506 -6.867 1.00 52.81 186 VAL A N 1
ATOM 1482 C CA . VAL A 1 186 ? 6.558 17.100 -5.479 1.00 52.81 186 VAL A CA 1
ATOM 1483 C C . VAL A 1 186 ? 5.080 17.293 -5.109 1.00 52.81 186 VAL A C 1
ATOM 1485 O O . VAL A 1 186 ? 4.505 16.432 -4.453 1.00 52.81 186 VAL A O 1
ATOM 1488 N N . TYR A 1 187 ? 4.429 18.367 -5.571 1.00 49.00 187 TYR A N 1
ATOM 1489 C CA . TYR A 1 187 ? 3.054 18.688 -5.156 1.00 49.00 187 TYR A CA 1
ATOM 1490 C C . TYR A 1 187 ? 1.918 18.182 -6.075 1.00 49.00 187 TYR A C 1
ATOM 1492 O O . TYR A 1 187 ? 0.950 17.626 -5.552 1.00 49.00 187 TYR A O 1
ATOM 1500 N N . PRO A 1 188 ? 1.961 18.302 -7.419 1.00 51.06 188 PRO A N 1
ATOM 1501 C CA . PRO A 1 188 ? 0.813 17.908 -8.242 1.00 51.06 188 PRO A CA 1
ATOM 1502 C C . PRO A 1 188 ? 0.679 16.393 -8.419 1.00 51.06 188 PRO A C 1
ATOM 1504 O O . PRO A 1 188 ? -0.434 15.917 -8.613 1.00 51.06 188 PRO A O 1
ATOM 1507 N N . SER A 1 189 ? 1.766 15.624 -8.294 1.00 46.03 189 SER A N 1
ATOM 1508 C CA . SER A 1 189 ? 1.714 14.154 -8.372 1.00 46.03 189 SER A CA 1
ATOM 1509 C C . SER A 1 189 ? 0.914 13.531 -7.222 1.00 46.03 189 SER A C 1
ATOM 1511 O O . SER A 1 189 ? 0.324 12.471 -7.400 1.00 46.03 189 SER A O 1
ATOM 1513 N N . ILE A 1 190 ? 0.889 14.197 -6.060 1.00 46.97 190 ILE A N 1
ATOM 1514 C CA . ILE A 1 190 ? 0.236 13.716 -4.835 1.00 46.97 190 ILE A CA 1
ATOM 1515 C C . ILE A 1 190 ? -1.183 14.290 -4.691 1.00 46.97 190 ILE A C 1
ATOM 1517 O O . ILE A 1 190 ? -2.053 13.605 -4.162 1.00 46.97 190 ILE A O 1
ATOM 1521 N N . LEU A 1 191 ? -1.447 15.516 -5.172 1.00 42.06 191 LEU A N 1
ATOM 1522 C CA . LEU A 1 191 ? -2.716 16.202 -4.887 1.00 42.06 191 LEU A CA 1
ATOM 1523 C C . LEU A 1 191 ? -3.711 16.283 -6.056 1.00 42.06 191 LEU A C 1
ATOM 1525 O O . LEU A 1 191 ? -4.910 16.252 -5.809 1.00 42.06 191 LEU A O 1
ATOM 1529 N N . LEU A 1 192 ? -3.270 16.389 -7.314 1.00 42.81 192 LEU A N 1
ATOM 1530 C CA . LEU A 1 192 ? -4.167 16.594 -8.459 1.00 42.81 192 LEU A CA 1
ATOM 1531 C C . LEU A 1 192 ? -3.529 16.033 -9.735 1.00 42.81 192 LEU A C 1
ATOM 1533 O O . LEU A 1 192 ? -2.740 16.708 -10.402 1.00 42.81 192 LEU A O 1
ATOM 1537 N N . SER A 1 193 ? -3.932 14.817 -10.121 1.00 38.72 193 SER A N 1
ATOM 1538 C CA . SER A 1 193 ? -3.756 14.337 -11.495 1.00 38.72 193 SER A CA 1
ATOM 1539 C C . SER A 1 193 ? -4.493 15.300 -12.423 1.00 38.72 193 SER A C 1
ATOM 1541 O O . SER A 1 193 ? -5.705 15.218 -12.596 1.00 38.72 193 SER A O 1
ATOM 1543 N N . ARG A 1 194 ? -3.775 16.287 -12.960 1.00 34.62 194 ARG A N 1
ATOM 1544 C CA . ARG A 1 194 ? -4.298 17.209 -13.964 1.00 34.62 194 ARG A CA 1
ATOM 1545 C C . ARG A 1 194 ? -4.419 16.417 -15.271 1.00 34.62 194 ARG A C 1
ATOM 1547 O O . ARG A 1 194 ? -3.380 16.063 -15.838 1.00 34.62 194 ARG A O 1
ATOM 1554 N N . PRO A 1 195 ? -5.632 16.116 -15.764 1.00 44.06 195 PRO A N 1
ATOM 1555 C CA . PRO A 1 195 ? -5.767 15.451 -17.042 1.00 44.06 195 PRO A CA 1
ATOM 1556 C C . PRO A 1 195 ? -5.452 16.475 -18.135 1.00 44.06 195 PRO A C 1
ATOM 1558 O O . PRO A 1 195 ? -5.962 17.594 -18.128 1.00 44.06 195 PRO A O 1
ATOM 1561 N N . GLY A 1 196 ? -4.598 16.090 -19.079 1.00 47.03 196 GLY A N 1
ATOM 1562 C CA . GLY A 1 196 ? -4.451 16.806 -20.342 1.00 47.03 196 GLY A CA 1
ATOM 1563 C C . GLY A 1 196 ? -3.159 17.599 -20.496 1.00 47.03 196 GLY A C 1
ATOM 1564 O O . GLY A 1 196 ? -3.081 18.774 -20.146 1.00 47.03 196 GLY A O 1
ATOM 1565 N N . LYS A 1 197 ? -2.180 16.958 -21.144 1.00 41.69 197 LYS A N 1
ATOM 1566 C CA . LYS A 1 197 ? -1.443 17.515 -22.295 1.00 41.69 197 LYS A CA 1
ATOM 1567 C C . LYS A 1 197 ? -0.630 16.399 -22.973 1.00 41.69 197 LYS A C 1
ATOM 1569 O O . LYS A 1 197 ? 0.589 16.362 -22.901 1.00 41.69 197 LYS A O 1
ATOM 1574 N N . TYR A 1 198 ? -1.327 15.483 -23.651 1.00 46.25 198 TYR A N 1
ATOM 1575 C CA . TYR A 1 198 ? -0.715 14.477 -24.538 1.00 46.25 198 TYR A CA 1
ATOM 1576 C C . TYR A 1 198 ? -1.079 14.719 -26.013 1.00 46.25 198 TYR A C 1
ATOM 1578 O O . TYR A 1 198 ? -1.287 13.783 -26.774 1.00 46.25 198 TYR A O 1
ATOM 1586 N N . SER A 1 199 ? -1.168 15.981 -26.444 1.00 39.31 199 SER A N 1
ATOM 1587 C CA . SER A 1 199 ? -1.407 16.324 -27.856 1.00 39.31 199 SER A CA 1
ATOM 1588 C C . SER A 1 199 ? -0.126 16.436 -28.693 1.00 39.31 199 SER A C 1
ATOM 1590 O O . SER A 1 199 ? -0.211 16.482 -29.916 1.00 39.31 199 SER A O 1
ATOM 1592 N N . HIS A 1 200 ? 1.058 16.461 -28.068 1.00 39.66 200 HIS A N 1
ATOM 1593 C CA . HIS A 1 200 ? 2.323 16.716 -28.776 1.00 39.66 200 HIS A CA 1
ATOM 1594 C C . HIS A 1 200 ? 3.204 15.481 -29.013 1.00 39.66 200 HIS A C 1
ATOM 1596 O O . HIS A 1 200 ? 4.096 15.548 -29.848 1.00 39.66 200 HIS A O 1
ATOM 1602 N N . LEU A 1 201 ? 2.930 14.340 -28.368 1.00 44.56 201 LEU A N 1
ATOM 1603 C CA . LEU A 1 201 ? 3.742 13.119 -28.520 1.00 44.56 201 LEU A CA 1
ATOM 1604 C C . LEU A 1 201 ? 3.263 12.177 -29.640 1.00 44.56 20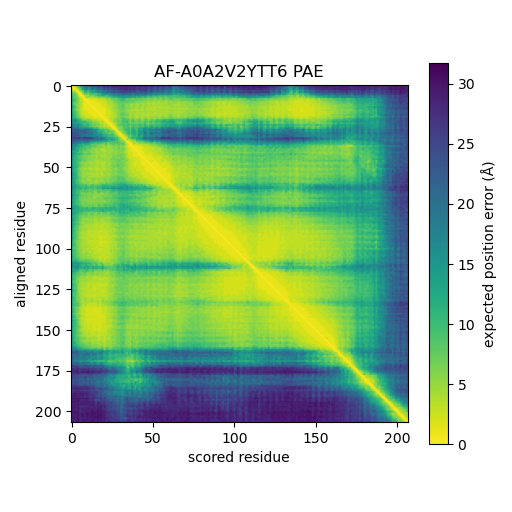1 LEU A C 1
ATOM 1606 O O . LEU A 1 201 ? 3.953 11.223 -29.971 1.00 44.56 201 LEU A O 1
ATOM 1610 N N . ARG A 1 202 ? 2.117 12.452 -30.280 1.00 42.56 202 ARG A N 1
ATOM 1611 C CA . ARG A 1 202 ? 1.575 11.604 -31.361 1.00 42.56 202 ARG A CA 1
ATOM 1612 C C . ARG A 1 202 ? 2.144 11.904 -32.756 1.00 42.56 202 ARG A C 1
ATOM 1614 O O . ARG A 1 202 ? 1.766 11.229 -33.704 1.00 42.56 202 ARG A O 1
ATOM 1621 N N . ARG A 1 203 ? 2.999 12.926 -32.910 1.00 41.56 203 ARG A N 1
ATOM 1622 C CA . ARG A 1 203 ? 3.528 13.351 -34.225 1.00 41.56 203 ARG A CA 1
ATOM 1623 C C . ARG A 1 203 ? 4.946 12.868 -34.541 1.00 41.56 203 ARG A C 1
ATOM 1625 O O . ARG A 1 203 ? 5.373 13.051 -35.672 1.00 41.56 203 ARG A O 1
ATOM 1632 N N . SER A 1 204 ? 5.642 12.223 -33.606 1.00 40.81 204 SER A N 1
ATOM 1633 C CA . SER A 1 204 ? 7.055 11.840 -33.791 1.00 40.81 204 SER A CA 1
ATOM 1634 C C . SER A 1 204 ? 7.292 10.349 -34.071 1.00 40.81 204 SER A C 1
ATOM 1636 O O . SER A 1 204 ? 8.438 9.931 -34.099 1.00 40.81 204 SER A O 1
ATOM 1638 N N . CYS A 1 205 ? 6.241 9.551 -34.299 1.00 43.44 205 CYS A N 1
ATOM 1639 C CA . CYS A 1 205 ? 6.356 8.145 -34.736 1.00 43.44 205 CYS A CA 1
ATOM 1640 C C . CYS A 1 205 ? 5.919 7.932 -36.197 1.00 43.44 205 CYS A C 1
ATOM 1642 O O . CYS A 1 205 ? 5.549 6.823 -36.568 1.00 43.44 205 CYS A O 1
ATOM 1644 N N . LEU A 1 206 ? 5.897 8.990 -37.013 1.00 40.91 206 LEU A N 1
ATOM 1645 C CA . LEU A 1 206 ? 5.508 8.916 -38.428 1.00 40.91 206 LEU A CA 1
ATOM 1646 C C . LEU A 1 206 ? 6.576 9.456 -39.392 1.00 40.91 206 LEU A C 1
ATOM 1648 O O . LEU A 1 206 ? 6.235 9.823 -40.512 1.00 40.91 206 LEU A O 1
ATOM 1652 N N . TYR A 1 207 ? 7.846 9.464 -38.983 1.00 41.38 207 TYR A N 1
ATOM 1653 C CA . TYR A 1 207 ? 8.990 9.632 -39.882 1.00 41.38 207 TYR A CA 1
ATOM 1654 C C . TYR A 1 207 ? 10.147 8.755 -39.425 1.00 41.38 207 TYR A C 1
ATOM 1656 O O . TYR A 1 207 ? 10.376 8.717 -38.194 1.00 41.38 207 TYR A O 1
#

InterPro domains:
  IPR004761 Spore germination GerAB [PF03845] (7-189)
  IPR004761 Spore germination GerAB [PTHR34975] (3-190)

Mean predicted aligned error: 11.56 Å

Secondary structure (DSSP, 8-state):
--------HHHHHHHHHHHHHHHHHHS-GGGGSTTTHHHHHHHHHHHHHHHHHHHHHHHHHSTT--HHHHHHHHHHHHHHHHHHHHHHHHHHHHHHHHHHHHHHHHHHHT-TTS-HHHHHHHHHHHHHHHHHT-HHHHHHHHHHHHHHHHHHHHHHHHHHHHTS---GGGTS---TT-HHHHHHHHTHHHH-------SSGGGSS--

Organism: NCBI:txid375489

pLDDT: mean 77.21, std 17.47, range [34.62, 96.19]